Protein AF-0000000080306504 (afdb_homodimer)

Foldseek 3Di:
DPPDDDDDFDFDDQVVLCVVPLQDQLQRVLVCCLVVVHDDDRVCRQQAKGWNDGDQFKTKMKGQGDQSQADPVQFHDVVSVVVRQVVGFLSSVRSNGHRQKDKDWPDKDKDFDATHHNVLTMKMKMKGWDDDDDFKTKMKMFIATPVRHTGMIMMTIMTMDGDDDD/DPPDDDDDFDFDDQVVLCVVPLQDQLQRVLVCCLVVVGDDDRVCRQQAKGWNDGDQFKTKMKGQGDQSQADPVQFHDVVSVVVRQVVGFLSSVRSNGHRQKDKDWPDKDKDFDATHHNVLTMKMKMKGWDDDDDFKTKIKMFIATPVRHTGMIMMTIMTMDGDDDD

Nearest PDB structures (foldseek):
  5hmb-assembly1_A  TM=9.493E-01  e=1.015E-11  Streptomyces sahachiroi
  3e1e-assembly1_A  TM=8.776E-01  e=8.373E-12  Ruegeria pomeroyi
  1vi8-assembly1_B  TM=8.879E-01  e=1.507E-10  Escherichia coli
  1vh5-assembly1_A  TM=8.089E-01  e=1.166E-10  Escherichia coli
  1vh9-assembly1_A  TM=8.948E-01  e=8.006E-10  Escherichia coli

InterPro domains:
  IPR003736 Phenylacetic acid degradation-related domain [TIGR00369] (43-159)
  IPR006683 Thioesterase domain [PF03061] (73-151)
  IPR029069 HotDog domain superfamily [SSF54637] (8-158)
  IPR039298 Acyl-coenzyme A thioesterase 13 [PTHR21660] (51-160)

Solvent-accessible surface area (backbone atoms only — not comparable to full-atom values): 16166 Å² total; per-residue (Å²): 127,82,65,71,43,76,50,76,37,60,31,48,62,28,51,62,54,40,67,73,51,61,77,41,30,30,38,57,46,49,42,29,34,52,70,60,77,35,78,68,26,20,35,31,46,63,62,37,36,45,65,71,45,61,45,84,31,24,17,30,30,38,31,46,56,48,73,57,41,15,28,57,80,47,32,47,30,69,28,57,60,47,26,52,47,49,51,18,27,53,41,3,50,36,18,68,32,53,51,54,53,38,72,45,66,38,34,40,37,40,35,45,70,43,91,49,40,59,84,61,40,51,32,40,29,41,12,29,49,71,43,78,60,85,49,42,34,33,21,37,34,39,29,24,39,84,84,65,48,69,31,30,36,37,40,37,36,28,41,45,45,73,44,77,76,126,128,84,66,70,44,76,49,74,36,58,33,47,60,28,52,63,54,39,67,73,49,60,77,40,30,30,37,58,47,49,42,30,34,53,70,60,76,35,77,67,27,21,34,31,46,61,61,38,37,45,65,70,46,65,44,82,31,24,18,31,30,41,32,47,55,47,74,58,41,13,28,56,80,47,34,46,31,69,29,56,60,48,25,52,46,47,51,18,28,51,43,4,51,36,18,67,33,52,50,54,53,38,72,45,66,38,33,39,37,39,36,45,72,44,91,50,40,59,85,61,40,52,34,40,28,39,12,29,48,71,44,78,60,88,50,40,33,33,21,37,34,40,30,22,39,83,84,65,49,66,31,31,36,36,39,37,36,28,41,46,45,73,44,79,75,129

Organism: NCBI:txid927083

pLDDT: mean 95.56, std 8.28, range [43.03, 99.0]

Structure (mmCIF, N/CA/C/O backbone):
data_AF-0000000080306504-model_v1
#
loop_
_entity.id
_entity.type
_entity.pdbx_description
1 polymer 'Thioesterase domain-containing protein'
#
loop_
_atom_site.group_PDB
_atom_site.id
_atom_site.type_symbol
_atom_site.label_atom_id
_atom_site.label_alt_id
_atom_site.label_comp_id
_atom_site.label_asym_id
_atom_site.label_entity_id
_atom_site.label_seq_id
_atom_site.pdbx_PDB_ins_code
_atom_site.Cartn_x
_atom_site.Cartn_y
_atom_site.Cartn_z
_atom_site.occupancy
_atom_site.B_iso_or_equiv
_atom_site.auth_seq_id
_atom_site.auth_comp_id
_atom_site.auth_asym_id
_atom_site.auth_atom_id
_atom_site.pdbx_PDB_model_num
ATOM 1 N N . MET A 1 1 ? -2.164 7.883 30.453 1 43.03 1 MET A N 1
ATOM 2 C CA . MET A 1 1 ? -1.171 6.938 29.953 1 43.03 1 MET A CA 1
ATOM 3 C C . MET A 1 1 ? -1.545 6.441 28.562 1 43.03 1 MET A C 1
ATOM 5 O O . MET A 1 1 ? -2.643 5.918 28.359 1 43.03 1 MET A O 1
ATOM 9 N N . GLN A 1 2 ? -0.971 6.988 27.484 1 61.5 2 GLN A N 1
ATOM 10 C CA . GLN A 1 2 ? -1.453 6.738 26.125 1 61.5 2 GLN A CA 1
ATOM 11 C C . GLN A 1 2 ? -1.515 5.242 25.828 1 61.5 2 GLN A C 1
ATOM 13 O O . GLN A 1 2 ? -0.61 4.492 26.203 1 61.5 2 GLN A O 1
ATOM 18 N N . ASP A 1 3 ? -2.725 4.719 25.719 1 78.38 3 ASP A N 1
ATOM 19 C CA . ASP A 1 3 ? -2.979 3.297 25.5 1 78.38 3 ASP A CA 1
ATOM 20 C C . ASP A 1 3 ? -2.158 2.756 24.344 1 78.38 3 ASP A C 1
ATOM 22 O O . ASP A 1 3 ? -2.529 2.934 23.172 1 78.38 3 ASP A O 1
ATOM 26 N N . MET A 1 4 ? -0.932 2.35 24.578 1 90.75 4 MET A N 1
ATOM 27 C CA . MET A 1 4 ? -0.026 1.729 23.609 1 90.75 4 MET A CA 1
ATOM 28 C C . MET A 1 4 ? -0.557 0.373 23.156 1 90.75 4 MET A C 1
ATOM 30 O O . MET A 1 4 ? -1.011 -0.425 23.984 1 90.75 4 MET A O 1
ATOM 34 N N . ARG A 1 5 ? -0.694 0.243 21.922 1 94.69 5 ARG A N 1
ATOM 35 C CA . ARG A 1 5 ? -1.076 -1.011 21.281 1 94.69 5 ARG A CA 1
ATOM 36 C C . ARG A 1 5 ? 0.131 -1.689 20.656 1 94.69 5 ARG A C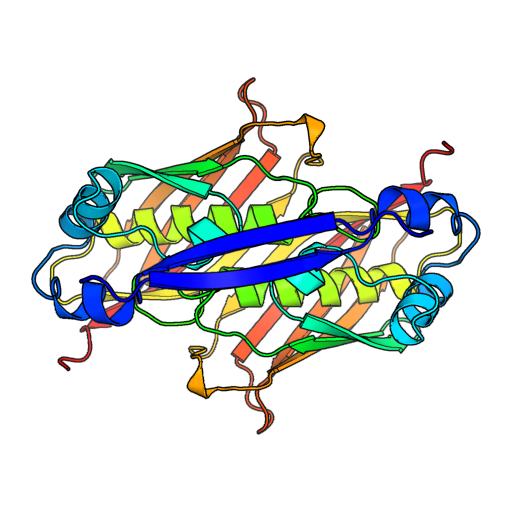 1
ATOM 38 O O . ARG A 1 5 ? 1.123 -1.03 20.328 1 94.69 5 ARG A O 1
ATOM 45 N N . SER A 1 6 ? 0.043 -3.076 20.562 1 96.69 6 SER A N 1
ATOM 46 C CA . SER A 1 6 ? 1.157 -3.828 19.984 1 96.69 6 SER A CA 1
ATOM 47 C C . SER A 1 6 ? 0.662 -4.98 19.125 1 96.69 6 SER A C 1
ATOM 49 O O . SER A 1 6 ? -0.419 -5.523 19.359 1 96.69 6 SER A O 1
ATOM 51 N N . ARG A 1 7 ? 1.39 -5.336 18.125 1 96.81 7 ARG A N 1
ATOM 52 C CA . ARG A 1 7 ? 1.154 -6.492 17.266 1 96.81 7 ARG A CA 1
ATOM 53 C C . ARG A 1 7 ? 2.467 -7.172 16.891 1 96.81 7 ARG A C 1
ATOM 55 O O . ARG A 1 7 ? 3.43 -6.504 16.516 1 96.81 7 ARG A O 1
ATOM 62 N N . THR A 1 8 ? 2.543 -8.445 17.016 1 97.69 8 THR A N 1
ATOM 63 C CA . THR A 1 8 ? 3.691 -9.227 16.578 1 97.69 8 THR A CA 1
ATOM 64 C C . THR A 1 8 ? 3.348 -10.031 15.328 1 97.69 8 THR A C 1
ATOM 66 O O . THR A 1 8 ? 2.338 -10.734 15.297 1 97.69 8 THR A O 1
ATOM 69 N N . THR A 1 9 ? 4.125 -9.859 14.328 1 97.19 9 THR A N 1
ATOM 70 C CA . THR A 1 9 ? 3.959 -10.602 13.078 1 97.19 9 THR A CA 1
ATOM 71 C C . THR A 1 9 ? 5.137 -11.547 12.859 1 97.19 9 THR A C 1
ATOM 73 O O . THR A 1 9 ? 6.277 -11.219 13.188 1 97.19 9 THR A O 1
ATOM 76 N N . THR A 1 10 ? 4.855 -12.703 12.352 1 97.25 10 THR A N 1
ATOM 77 C CA . THR A 1 10 ? 5.883 -13.688 12.039 1 97.25 10 THR A CA 1
ATOM 78 C C . THR A 1 10 ? 5.805 -14.102 10.57 1 97.25 10 THR A C 1
ATOM 80 O O . THR A 1 10 ? 4.738 -14.031 9.953 1 97.25 10 THR A O 1
ATOM 83 N N . TRP A 1 11 ? 6.938 -14.43 10.016 1 95.62 11 TRP A N 1
ATOM 84 C CA . TRP A 1 11 ? 6.992 -14.93 8.648 1 95.62 11 TRP A CA 1
ATOM 85 C C . TRP A 1 11 ? 8.203 -15.828 8.438 1 95.62 11 TRP A C 1
ATOM 87 O O . TRP A 1 11 ? 9.031 -15.984 9.344 1 95.62 11 TRP A O 1
ATOM 97 N N . ILE A 1 12 ? 8.234 -16.516 7.363 1 94.31 12 ILE A N 1
ATOM 98 C CA . ILE A 1 12 ? 9.383 -17.281 6.895 1 94.31 12 ILE A CA 1
ATOM 99 C C . ILE A 1 12 ? 10.102 -16.516 5.789 1 94.31 12 ILE A C 1
ATOM 101 O O . ILE A 1 12 ? 9.461 -15.867 4.957 1 94.31 12 ILE A O 1
ATOM 105 N N . ASP A 1 13 ? 11.406 -16.578 5.797 1 91.06 13 ASP A N 1
ATOM 106 C CA . ASP A 1 13 ? 12.188 -15.914 4.758 1 91.06 13 ASP A CA 1
ATOM 107 C C . ASP A 1 13 ? 11.711 -16.328 3.365 1 91.06 13 ASP A C 1
ATOM 109 O O . ASP A 1 13 ? 11.828 -17.484 2.982 1 91.06 13 ASP A O 1
ATOM 113 N N . PRO A 1 14 ? 11.281 -15.312 2.588 1 90.56 14 PRO A N 1
ATOM 114 C CA . PRO A 1 14 ? 10.719 -15.695 1.29 1 90.56 14 PRO A CA 1
ATOM 115 C C . PRO A 1 14 ? 11.789 -16.109 0.284 1 90.56 14 PRO A C 1
ATOM 117 O O . PRO A 1 14 ? 11.492 -16.812 -0.686 1 90.56 14 PRO A O 1
ATOM 120 N N . ARG A 1 15 ? 12.969 -15.625 0.446 1 88.88 15 ARG A N 1
ATOM 121 C CA . ARG A 1 15 ? 14.039 -15.938 -0.497 1 88.88 15 ARG A CA 1
ATOM 122 C C . ARG A 1 15 ? 14.367 -17.422 -0.49 1 88.88 15 ARG A C 1
ATOM 124 O O . ARG A 1 15 ? 14.703 -18 -1.528 1 88.88 15 ARG A O 1
ATOM 131 N N . ALA A 1 16 ? 14.273 -18.016 0.64 1 86.31 16 ALA A N 1
ATOM 132 C CA . ALA A 1 16 ? 14.5 -19.453 0.744 1 86.31 16 ALA A CA 1
ATOM 133 C C . ALA A 1 16 ? 13.43 -20.234 -0.023 1 86.31 16 ALA A C 1
ATOM 135 O O . ALA A 1 16 ? 13.742 -21.203 -0.723 1 86.31 16 ALA A O 1
ATOM 136 N N . SER A 1 17 ? 12.195 -19.797 0.108 1 85.44 17 SER A N 1
ATOM 137 C CA . SER A 1 17 ? 11.086 -20.438 -0.592 1 85.44 17 SER A CA 1
ATOM 138 C C . SER A 1 17 ? 11.211 -20.266 -2.102 1 85.44 17 SER A C 1
ATOM 140 O O . SER A 1 17 ? 10.992 -21.219 -2.861 1 85.44 17 SER A O 1
ATOM 142 N N . ALA A 1 18 ? 11.586 -19.047 -2.498 1 85.5 18 ALA A N 1
ATOM 143 C CA . ALA A 1 18 ? 11.75 -18.766 -3.922 1 85.5 18 ALA A CA 1
ATOM 144 C C . ALA A 1 18 ? 12.828 -19.656 -4.539 1 85.5 18 ALA A C 1
ATOM 146 O O . ALA A 1 18 ? 12.656 -20.188 -5.641 1 85.5 18 ALA A O 1
ATOM 147 N N . ALA A 1 19 ? 13.844 -19.875 -3.865 1 84.44 19 ALA A N 1
ATOM 148 C CA . ALA A 1 19 ? 14.961 -20.688 -4.355 1 84.44 19 ALA A CA 1
ATOM 149 C C . ALA A 1 19 ? 14.562 -22.156 -4.449 1 84.44 19 ALA A C 1
ATOM 151 O O . ALA A 1 19 ? 14.977 -22.859 -5.375 1 84.44 19 ALA A O 1
ATOM 152 N N . ALA A 1 20 ? 13.688 -22.547 -3.639 1 85.94 20 ALA A N 1
ATOM 153 C CA . ALA A 1 20 ? 13.312 -23.953 -3.543 1 85.94 20 ALA A CA 1
ATOM 154 C C . ALA A 1 20 ? 12.273 -24.328 -4.598 1 85.94 20 ALA A C 1
ATOM 156 O O . ALA A 1 20 ? 12.055 -25.5 -4.883 1 85.94 20 ALA A O 1
ATOM 157 N N . HIS A 1 21 ? 11.672 -23.297 -5.23 1 86.12 21 HIS A N 1
ATOM 158 C CA . HIS A 1 21 ? 10.539 -23.578 -6.113 1 86.12 21 HIS A CA 1
ATOM 159 C C . HIS A 1 21 ? 10.727 -22.906 -7.469 1 86.12 21 HIS A C 1
ATOM 161 O O . HIS A 1 21 ? 9.758 -22.453 -8.078 1 86.12 21 HIS A O 1
ATOM 167 N N . GLU A 1 22 ? 11.938 -22.703 -7.898 1 83.88 22 GLU A N 1
ATOM 168 C CA . GLU A 1 22 ? 12.289 -22.016 -9.141 1 83.88 22 GLU A CA 1
ATOM 169 C C . GLU A 1 22 ? 11.719 -22.75 -10.352 1 83.88 22 GLU A C 1
ATOM 171 O O . GLU A 1 22 ? 11.531 -22.156 -11.414 1 83.88 22 GLU A O 1
ATOM 176 N N . GLY A 1 23 ? 11.25 -23.906 -10.312 1 90.38 23 GLY A N 1
ATOM 177 C CA . GLY A 1 23 ? 10.805 -24.703 -11.453 1 90.38 23 GLY A CA 1
ATOM 178 C C . GLY A 1 23 ? 9.305 -24.672 -11.648 1 90.38 23 GLY A C 1
ATOM 179 O O . GLY A 1 23 ? 8.797 -25.172 -12.648 1 90.38 23 GLY A O 1
ATOM 180 N N . LEU A 1 24 ? 8.625 -23.969 -10.891 1 95.06 24 LEU A N 1
ATOM 181 C CA . LEU A 1 24 ? 7.168 -23.953 -10.953 1 95.06 24 LEU A CA 1
ATOM 182 C C . LEU A 1 24 ? 6.68 -22.859 -11.906 1 95.06 24 LEU A C 1
ATOM 184 O O . LEU A 1 24 ? 7.285 -21.781 -11.992 1 95.06 24 LEU A O 1
ATOM 188 N N . SER A 1 25 ? 5.582 -23.25 -12.641 1 97.44 25 SER A N 1
ATOM 189 C CA . SER A 1 25 ? 4.863 -22.172 -13.336 1 97.44 25 SER A CA 1
ATOM 190 C C . SER A 1 25 ? 4.266 -21.188 -12.344 1 97.44 25 SER A C 1
ATOM 192 O O . SER A 1 25 ? 4.203 -21.453 -11.141 1 97.44 25 SER A O 1
ATOM 194 N N . GLY A 1 26 ? 3.873 -20.078 -12.875 1 97.62 26 GLY A N 1
ATOM 195 C CA . GLY A 1 26 ? 3.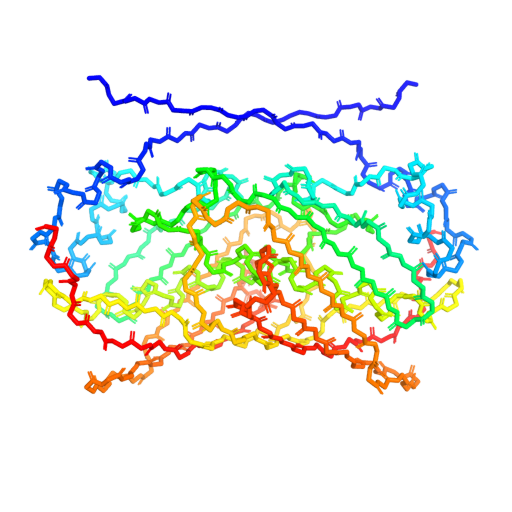229 -19.094 -12.016 1 97.62 26 GLY A CA 1
ATOM 196 C C . GLY A 1 26 ? 2.02 -19.641 -11.281 1 97.62 26 GLY A C 1
ATOM 197 O O . GLY A 1 26 ? 1.88 -19.453 -10.078 1 97.62 26 GLY A O 1
ATOM 198 N N . LEU A 1 27 ? 1.171 -20.297 -12.016 1 98.69 27 LEU A N 1
ATOM 199 C CA . LEU A 1 27 ? -0.052 -20.812 -11.414 1 98.69 27 LEU A CA 1
ATOM 200 C C . LEU A 1 27 ? 0.267 -21.891 -10.367 1 98.69 27 LEU A C 1
ATOM 202 O O . LEU A 1 27 ? -0.313 -21.891 -9.281 1 98.69 27 LEU A O 1
ATOM 206 N N . ALA A 1 28 ? 1.167 -22.766 -10.703 1 98.38 28 ALA A N 1
ATOM 207 C CA . ALA A 1 28 ? 1.545 -23.812 -9.75 1 98.38 28 ALA A CA 1
ATOM 208 C C . ALA A 1 28 ? 2.094 -23.203 -8.461 1 98.38 28 ALA A C 1
ATOM 210 O O . ALA A 1 28 ? 1.828 -23.703 -7.371 1 98.38 28 ALA A O 1
ATOM 211 N N . TRP A 1 29 ? 2.885 -22.156 -8.602 1 97.5 29 TRP A N 1
ATOM 212 C CA . TRP A 1 29 ? 3.43 -21.453 -7.449 1 97.5 29 TRP A CA 1
ATOM 213 C C . TRP A 1 29 ? 2.311 -20.875 -6.586 1 97.5 29 TRP A C 1
ATOM 215 O O . TRP A 1 29 ? 2.283 -21.094 -5.371 1 97.5 29 TRP A O 1
ATOM 225 N N . LEU A 1 30 ? 1.37 -20.219 -7.164 1 98.44 30 LEU A N 1
ATOM 226 C CA . LEU A 1 30 ? 0.268 -19.594 -6.434 1 98.44 30 LEU A CA 1
ATOM 227 C C . LEU A 1 30 ? -0.594 -20.656 -5.75 1 98.44 30 LEU A C 1
ATOM 229 O O . LEU A 1 30 ? -1.006 -20.469 -4.602 1 98.44 30 LEU A O 1
ATOM 233 N N . GLU A 1 31 ? -0.83 -21.703 -6.465 1 98.69 31 GLU A N 1
ATOM 234 C CA . GLU A 1 31 ? -1.61 -22.797 -5.895 1 98.69 31 GLU A CA 1
ATOM 235 C C . GLU A 1 31 ? -0.897 -23.422 -4.691 1 98.69 31 GLU A C 1
ATOM 237 O O . GLU A 1 31 ? -1.543 -23.844 -3.732 1 98.69 31 GLU A O 1
ATOM 242 N N . ALA A 1 32 ? 0.427 -23.469 -4.77 1 97.94 32 ALA A N 1
ATOM 243 C CA . ALA A 1 32 ? 1.211 -24 -3.658 1 97.94 32 ALA A CA 1
ATOM 244 C C . ALA A 1 32 ? 1.111 -23.094 -2.436 1 97.94 32 ALA A C 1
ATOM 246 O O . ALA A 1 32 ? 1.111 -23.562 -1.299 1 97.94 32 ALA A O 1
ATOM 247 N N . ILE A 1 33 ? 1.049 -21.812 -2.621 1 97.94 33 ILE A N 1
ATOM 248 C CA . ILE A 1 33 ? 0.865 -20.891 -1.507 1 97.94 33 ILE A CA 1
ATOM 249 C C . ILE A 1 33 ? -0.526 -21.078 -0.905 1 97.94 33 ILE A C 1
ATOM 251 O O . ILE A 1 33 ? -0.673 -21.172 0.315 1 97.94 33 ILE A O 1
ATOM 255 N N . VAL A 1 34 ? -1.553 -21.156 -1.772 1 98.62 34 VAL A N 1
ATOM 256 C CA . VAL A 1 34 ? -2.928 -21.328 -1.322 1 98.62 34 VAL A CA 1
ATOM 257 C C . VAL A 1 34 ? -3.039 -22.609 -0.495 1 98.62 34 VAL A C 1
ATOM 259 O O . VAL A 1 34 ? -3.711 -22.625 0.54 1 98.62 34 VAL A O 1
ATOM 262 N N . ALA A 1 35 ? -2.285 -23.609 -0.93 1 98.12 35 ALA A N 1
ATOM 263 C CA . ALA A 1 35 ? -2.359 -24.922 -0.292 1 98.12 35 ALA A CA 1
ATOM 264 C C . ALA A 1 35 ? -1.469 -24.984 0.946 1 98.12 35 ALA A C 1
ATOM 266 O O . ALA A 1 35 ? -1.475 -25.969 1.675 1 98.12 35 ALA A O 1
ATOM 267 N N . GLY A 1 36 ? -0.643 -24.047 1.166 1 96.25 36 GLY A N 1
ATOM 268 C CA . GLY A 1 36 ? 0.212 -23.984 2.342 1 96.25 36 GLY A CA 1
ATOM 269 C C . GLY A 1 36 ? 1.533 -24.719 2.15 1 96.25 36 GLY A C 1
ATOM 270 O O . GLY A 1 36 ? 2.289 -24.906 3.105 1 96.25 36 GLY A O 1
ATOM 271 N N . ARG A 1 37 ? 1.809 -25.141 0.963 1 95.62 37 ARG A N 1
ATOM 272 C CA . ARG A 1 37 ? 3.082 -25.797 0.687 1 95.62 37 ARG A CA 1
ATOM 273 C C . ARG A 1 37 ? 4.211 -24.781 0.579 1 95.62 37 ARG A C 1
ATOM 275 O O . ARG A 1 37 ? 5.371 -25.109 0.85 1 95.62 37 ARG A O 1
ATOM 282 N N . ILE A 1 38 ? 3.936 -23.641 0.077 1 95.62 38 ILE A N 1
ATOM 283 C CA . ILE A 1 38 ? 4.816 -22.469 0.095 1 95.62 38 ILE A CA 1
ATOM 284 C C . ILE A 1 38 ? 4.262 -21.422 1.048 1 95.62 38 ILE A C 1
ATOM 286 O O . ILE A 1 38 ? 3.07 -21.094 1.006 1 95.62 38 ILE A O 1
ATOM 290 N N . PRO A 1 39 ? 5.094 -20.922 1.938 1 95.62 39 PRO A N 1
ATOM 291 C CA . PRO A 1 39 ? 4.586 -19.938 2.891 1 95.62 39 PRO A CA 1
ATOM 292 C C . PRO A 1 39 ? 4.094 -18.656 2.211 1 95.62 39 PRO A C 1
ATOM 294 O O . PRO A 1 39 ? 4.621 -18.266 1.166 1 95.62 39 PRO A O 1
ATOM 297 N N . GLN A 1 40 ? 3.057 -18.031 2.871 1 97.25 40 GLN A N 1
ATOM 298 C CA . GLN A 1 40 ? 2.693 -16.672 2.477 1 97.25 40 GLN A CA 1
ATOM 299 C C . GLN A 1 40 ? 3.881 -15.727 2.611 1 97.25 40 GLN A C 1
ATOM 301 O O . GLN A 1 40 ? 4.73 -15.906 3.486 1 97.25 40 GLN A O 1
ATOM 306 N N . PRO A 1 41 ? 3.93 -14.719 1.771 1 97.25 41 PRO A N 1
ATOM 307 C CA . PRO A 1 41 ? 5.035 -13.766 1.892 1 97.25 41 PRO A CA 1
ATOM 308 C C . PRO A 1 41 ? 4.902 -12.867 3.117 1 97.25 41 PRO A C 1
ATOM 310 O O . PRO A 1 41 ? 3.803 -12.703 3.654 1 97.25 41 PRO A O 1
ATOM 313 N N . PRO A 1 42 ? 5.988 -12.219 3.576 1 97.81 42 PRO A N 1
ATOM 314 C CA . PRO A 1 42 ? 5.992 -11.367 4.77 1 97.81 42 PRO A CA 1
ATOM 315 C C . PRO A 1 42 ? 4.965 -10.242 4.691 1 97.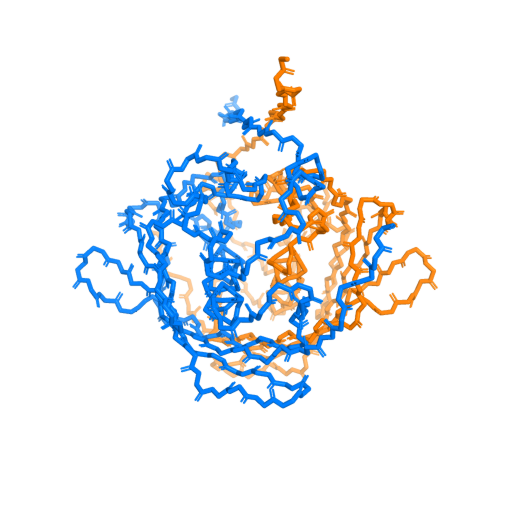81 42 PRO A C 1
ATOM 317 O O . PRO A 1 42 ? 4.328 -9.914 5.695 1 97.81 42 PRO A O 1
ATOM 320 N N . ILE A 1 43 ? 4.762 -9.602 3.549 1 98.44 43 ILE A N 1
ATOM 321 C CA . ILE A 1 43 ? 3.828 -8.492 3.402 1 98.44 43 ILE A CA 1
ATOM 322 C C . ILE A 1 43 ? 2.428 -8.938 3.818 1 98.44 43 ILE A C 1
ATOM 324 O O . ILE A 1 43 ? 1.656 -8.148 4.371 1 98.44 43 ILE A O 1
ATOM 328 N N . SER A 1 44 ? 2.068 -10.195 3.541 1 98.12 44 SER A N 1
ATOM 329 C CA . SER A 1 44 ? 0.766 -10.742 3.902 1 98.12 44 SER A CA 1
ATOM 330 C C . SER A 1 44 ? 0.578 -10.766 5.418 1 98.12 44 SER A C 1
ATOM 332 O O . SER A 1 44 ? -0.473 -10.375 5.922 1 98.12 44 SER A O 1
ATOM 334 N N . ALA A 1 45 ? 1.615 -11.18 6.109 1 97.81 45 ALA A N 1
ATOM 335 C CA . ALA A 1 45 ? 1.563 -11.195 7.566 1 97.81 45 ALA A CA 1
ATOM 336 C C . ALA A 1 45 ? 1.507 -9.773 8.125 1 97.81 45 ALA A C 1
ATOM 338 O O . ALA A 1 45 ? 0.759 -9.5 9.07 1 97.81 45 ALA A O 1
ATOM 339 N N . THR A 1 46 ? 2.268 -8.977 7.609 1 98.56 46 THR A N 1
ATOM 340 C CA . THR A 1 46 ? 2.396 -7.602 8.086 1 98.56 46 THR A CA 1
ATOM 341 C C . THR A 1 46 ? 1.068 -6.863 7.961 1 98.56 46 THR A C 1
ATOM 343 O O . THR A 1 46 ? 0.675 -6.129 8.875 1 98.56 46 THR A O 1
ATOM 346 N N . LEU A 1 47 ? 0.356 -7.078 6.859 1 98.62 47 LEU A N 1
ATOM 347 C CA . LEU A 1 47 ? -0.85 -6.297 6.609 1 98.62 47 LEU A CA 1
ATOM 348 C C . LEU A 1 47 ? -2.1 -7.137 6.844 1 98.62 47 LEU A C 1
ATOM 350 O O . LEU A 1 47 ? -3.221 -6.633 6.75 1 98.62 47 LEU A O 1
ATOM 354 N N . ASP A 1 48 ? -1.902 -8.383 7.109 1 98.25 48 ASP A N 1
ATOM 355 C CA . ASP A 1 48 ? -2.969 -9.289 7.516 1 98.25 48 ASP A CA 1
ATOM 356 C C . ASP A 1 48 ? -3.938 -9.555 6.363 1 98.25 48 ASP A C 1
ATOM 358 O O . ASP A 1 48 ? -5.145 -9.336 6.5 1 98.25 48 ASP A O 1
ATOM 362 N N . PHE A 1 49 ? -3.439 -10.102 5.336 1 98.75 49 PHE A N 1
ATOM 363 C CA . PHE A 1 49 ? -4.215 -10.656 4.234 1 98.75 49 PHE A CA 1
ATOM 364 C C . PHE A 1 49 ? -3.512 -11.867 3.633 1 98.75 49 PHE A C 1
ATOM 366 O O . PHE A 1 49 ? -2.311 -12.062 3.84 1 98.75 49 PHE A O 1
ATOM 373 N N . VAL A 1 50 ? -4.262 -12.695 2.883 1 98.75 50 VAL A N 1
ATOM 374 C CA . VAL A 1 50 ? -3.68 -13.906 2.297 1 98.75 50 VAL A CA 1
ATOM 375 C C . VAL A 1 50 ? -4.348 -14.203 0.956 1 98.75 50 VAL A C 1
ATOM 377 O O . VAL A 1 50 ? -5.496 -13.82 0.73 1 98.75 50 VAL A O 1
ATOM 380 N N . ILE A 1 51 ? -3.613 -14.852 0.108 1 98.94 51 ILE A N 1
ATOM 381 C CA . ILE A 1 51 ? -4.246 -15.406 -1.083 1 98.94 51 ILE A CA 1
ATOM 382 C C . ILE A 1 51 ? -5.086 -16.625 -0.698 1 98.94 51 ILE A C 1
ATOM 384 O O . ILE A 1 51 ? -4.645 -17.469 0.082 1 98.94 51 ILE A O 1
ATOM 388 N N . VAL A 1 52 ? -6.293 -16.703 -1.271 1 98.94 52 VAL A N 1
ATOM 389 C CA . VAL A 1 52 ? -7.176 -17.797 -0.856 1 98.94 52 VAL A CA 1
ATOM 390 C C . VAL A 1 52 ? -7.566 -18.641 -2.07 1 98.94 52 VAL A C 1
ATOM 392 O O . VAL A 1 52 ? -8.062 -19.75 -1.925 1 98.94 52 VAL A O 1
ATOM 395 N N . GLU A 1 53 ? -7.383 -18.062 -3.27 1 98.94 53 GLU A N 1
ATOM 396 C CA . GLU A 1 53 ? -7.734 -18.766 -4.5 1 98.94 53 GLU A CA 1
ATOM 397 C C . GLU A 1 53 ? -6.848 -18.328 -5.66 1 98.94 53 GLU A C 1
ATOM 399 O O . GLU A 1 53 ? -6.523 -17.156 -5.793 1 98.94 53 GLU A O 1
ATOM 404 N N . ALA A 1 54 ? -6.441 -19.25 -6.508 1 98.88 54 ALA A N 1
ATOM 405 C CA . ALA A 1 54 ? -5.734 -18.969 -7.758 1 98.88 54 ALA A CA 1
ATOM 406 C C . ALA A 1 54 ? -6.18 -19.938 -8.859 1 98.88 54 ALA A C 1
ATOM 408 O O . ALA A 1 54 ? -6.328 -21.141 -8.617 1 98.88 54 ALA A O 1
ATOM 409 N N . ARG A 1 55 ? -6.473 -19.391 -9.984 1 98.81 55 ARG A N 1
ATOM 410 C CA . ARG A 1 55 ? -6.719 -20.094 -11.242 1 98.81 55 ARG A CA 1
ATOM 411 C C . ARG A 1 55 ? -6.043 -19.375 -12.406 1 98.81 55 ARG A C 1
ATOM 413 O O . ARG A 1 55 ? -5.527 -18.281 -12.25 1 98.81 55 ARG A O 1
ATOM 420 N N . HIS A 1 56 ? -6.043 -20.109 -13.516 1 98.88 56 HIS A N 1
ATOM 421 C CA . HIS A 1 56 ? -5.457 -19.484 -14.695 1 98.88 56 HIS A CA 1
ATOM 422 C C . HIS A 1 56 ? -6.113 -18.125 -14.977 1 98.88 56 HIS A C 1
ATOM 424 O O . HIS A 1 56 ? -7.305 -18.078 -15.297 1 98.88 56 HIS A O 1
ATOM 430 N N . GLY A 1 57 ? -5.426 -17.062 -14.812 1 98.88 57 GLY A N 1
ATOM 431 C CA . GLY A 1 57 ? -5.875 -15.711 -15.109 1 98.88 57 GLY A CA 1
ATOM 432 C C . GLY A 1 57 ? -6.648 -15.078 -13.961 1 98.88 57 GLY A C 1
ATOM 433 O O . GLY A 1 57 ? -7.32 -14.062 -14.148 1 98.88 57 GLY A O 1
ATOM 434 N N . PHE A 1 58 ? -6.598 -15.711 -12.805 1 98.94 58 PHE A N 1
ATOM 435 C CA . PHE A 1 58 ? -7.438 -15.242 -11.711 1 98.94 58 PHE A CA 1
ATOM 436 C C . PHE A 1 58 ? -6.758 -15.461 -10.367 1 98.94 58 PHE A C 1
ATOM 438 O O . PHE A 1 58 ? -6.125 -16.5 -10.148 1 98.94 58 PHE A O 1
ATOM 445 N N . ALA A 1 59 ? -6.914 -14.516 -9.453 1 98.94 59 ALA A N 1
ATOM 446 C CA . ALA A 1 59 ? -6.473 -14.664 -8.07 1 98.94 59 ALA A CA 1
ATOM 447 C C . ALA A 1 59 ? -7.406 -13.93 -7.113 1 98.94 59 ALA A C 1
ATOM 449 O O . ALA A 1 59 ? -7.941 -12.875 -7.445 1 98.94 59 ALA A O 1
ATOM 450 N N . ALA A 1 60 ? -7.59 -14.492 -5.926 1 99 60 ALA A N 1
ATOM 451 C CA . ALA A 1 60 ? -8.398 -13.883 -4.879 1 99 60 ALA A CA 1
ATOM 452 C C . ALA A 1 60 ? -7.648 -13.844 -3.553 1 99 60 ALA A C 1
ATOM 454 O O . ALA A 1 60 ? -6.984 -14.812 -3.18 1 99 60 ALA A O 1
ATOM 455 N N . PHE A 1 61 ? -7.73 -12.75 -2.904 1 98.94 61 PHE A N 1
ATOM 456 C CA . PHE A 1 61 ? -7.18 -12.523 -1.575 1 98.94 61 PHE A CA 1
ATOM 457 C C . PHE A 1 61 ? -8.281 -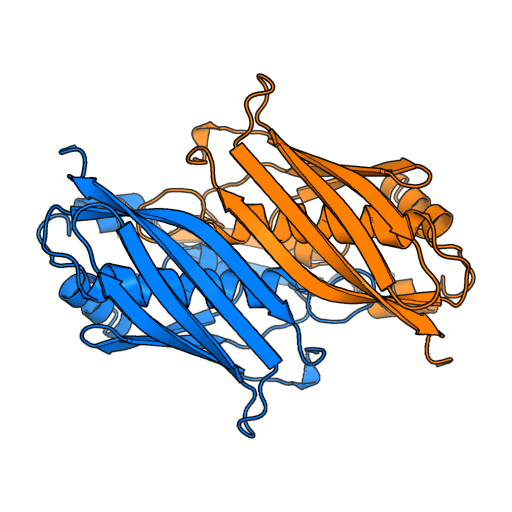12.148 -0.589 1 98.94 61 PHE A C 1
ATOM 459 O O . PHE A 1 61 ? -9.305 -11.586 -0.979 1 98.94 61 PHE A O 1
ATOM 466 N N . GLU A 1 62 ? -8.062 -12.422 0.652 1 98.94 62 GLU A N 1
ATOM 467 C CA . GLU A 1 62 ? -8.906 -11.961 1.75 1 98.94 62 GLU A CA 1
ATOM 468 C C . GLU A 1 62 ? -8.07 -11.375 2.881 1 98.94 62 GLU A C 1
ATOM 470 O O . GLU A 1 62 ? -6.941 -11.805 3.115 1 98.94 62 GLU A O 1
ATOM 475 N N . GLY A 1 63 ? -8.578 -10.352 3.516 1 98.5 63 GLY A N 1
ATOM 476 C CA . GLY A 1 63 ? -7.93 -9.727 4.656 1 98.5 63 GLY A CA 1
ATOM 477 C C . GLY A 1 63 ? -8.906 -9.102 5.633 1 98.5 63 GLY A C 1
ATOM 478 O O . GLY A 1 63 ? -10.102 -8.984 5.332 1 98.5 63 GLY A O 1
ATOM 479 N N . THR A 1 64 ? -8.445 -8.805 6.785 1 98.19 64 THR A N 1
ATOM 480 C CA . THR A 1 64 ? -9.18 -8.07 7.809 1 98.19 64 THR A CA 1
ATOM 481 C C . THR A 1 64 ? -8.344 -6.918 8.359 1 98.19 64 THR A C 1
ATOM 483 O O . THR A 1 64 ? -7.543 -7.109 9.273 1 98.19 64 THR A O 1
ATOM 486 N N . PRO A 1 65 ? -8.531 -5.746 7.762 1 97.94 65 PRO A N 1
ATOM 487 C CA . PRO A 1 65 ? -7.738 -4.625 8.266 1 97.94 65 PRO A CA 1
ATOM 488 C C . PRO A 1 65 ? -8.039 -4.297 9.727 1 97.94 65 PRO A C 1
ATOM 490 O O . PRO A 1 65 ? -9.203 -4.266 10.133 1 97.94 65 PRO A O 1
ATOM 493 N N . GLY A 1 66 ? -7.004 -4.16 10.5 1 96.88 66 GLY A N 1
ATOM 494 C CA . GLY A 1 66 ? -7.113 -3.783 11.898 1 96.88 66 GLY A CA 1
ATOM 495 C C . GLY A 1 66 ? -6.5 -2.428 12.203 1 96.88 66 GLY A C 1
ATOM 496 O O . GLY A 1 66 ? -6.219 -1.65 11.289 1 96.88 66 GLY A O 1
ATOM 497 N N . GLU A 1 67 ? -6.344 -2.105 13.492 1 96.19 67 GLU A N 1
ATOM 498 C CA . GLU A 1 67 ? -5.848 -0.802 13.93 1 96.19 67 GLU A CA 1
ATOM 499 C C . GLU A 1 67 ? -4.449 -0.534 13.383 1 96.19 67 GLU A C 1
ATOM 501 O O . GLU A 1 67 ? -4.086 0.616 13.133 1 96.19 67 GLU A O 1
ATOM 506 N N . HIS A 1 68 ? -3.68 -1.593 13.125 1 97.69 68 HIS A N 1
ATOM 507 C CA . HIS A 1 68 ? -2.27 -1.488 12.766 1 97.69 68 HIS A CA 1
ATOM 508 C C . HIS A 1 68 ? -2.098 -0.876 11.375 1 97.69 68 HIS A C 1
ATOM 510 O O . HIS A 1 68 ? -0.98 -0.547 10.977 1 97.69 68 HIS A O 1
ATOM 516 N N . VAL A 1 69 ? -3.221 -0.748 10.617 1 98.38 69 VAL A N 1
ATOM 517 C CA . VAL A 1 69 ? -3.064 -0.198 9.273 1 98.38 69 VAL A CA 1
ATOM 518 C C . VAL A 1 69 ? -3.848 1.107 9.156 1 98.38 69 VAL A C 1
ATOM 520 O O . VAL A 1 69 ? -4.164 1.551 8.047 1 98.38 69 VAL A O 1
ATOM 523 N N . LEU A 1 70 ? -4.172 1.781 10.266 1 97.81 70 LEU A N 1
ATOM 524 C CA . LEU A 1 70 ? -4.98 2.996 10.242 1 97.81 70 LEU A CA 1
ATOM 525 C C . LEU A 1 70 ? -4.129 4.207 9.883 1 97.81 70 LEU A C 1
ATOM 527 O O . LEU A 1 70 ? -2.924 4.227 10.148 1 97.81 70 LEU A O 1
ATOM 531 N N . ASN A 1 71 ? -4.793 5.137 9.25 1 96.38 71 ASN A N 1
ATOM 532 C CA . ASN A 1 71 ? -4.219 6.449 8.977 1 96.38 71 ASN A CA 1
ATOM 533 C C . ASN A 1 71 ? -4.422 7.402 10.148 1 96.38 71 ASN A C 1
ATOM 535 O O . ASN A 1 71 ? -4.973 7.016 11.18 1 96.38 71 ASN A O 1
ATOM 539 N N . PRO A 1 72 ? -3.896 8.617 10.086 1 91.44 72 PRO A N 1
ATOM 540 C CA . PRO A 1 72 ? -3.975 9.539 11.219 1 91.44 72 PRO A CA 1
ATOM 541 C C . PRO A 1 72 ? -5.41 9.883 11.602 1 91.44 72 PRO A C 1
ATOM 543 O O . PRO A 1 72 ? -5.676 10.266 12.742 1 91.44 72 PRO A O 1
ATOM 546 N N . MET A 1 73 ? -6.32 9.742 10.602 1 88.19 73 MET A N 1
ATOM 547 C CA . MET A 1 73 ? -7.711 10.109 10.859 1 88.19 73 MET A CA 1
ATOM 548 C C . MET A 1 73 ? -8.477 8.945 11.484 1 88.19 73 MET A C 1
ATOM 550 O O . MET A 1 73 ? -9.641 9.094 11.859 1 88.19 73 MET A O 1
ATOM 554 N N . GLY A 1 74 ? -7.895 7.773 11.531 1 91.44 74 GLY A N 1
ATOM 555 C CA . GLY A 1 74 ? -8.508 6.648 12.219 1 91.44 74 GLY A CA 1
ATOM 556 C C . GLY A 1 74 ? -9.227 5.699 11.281 1 91.44 74 GLY A C 1
ATOM 557 O O . GLY A 1 74 ? -9.969 4.82 11.727 1 91.44 74 GLY A O 1
ATOM 558 N N . SER A 1 75 ? -9.125 5.914 10.055 1 94.94 75 SER A N 1
ATOM 559 C CA . SER A 1 75 ? -9.633 4.957 9.07 1 94.94 75 SER A CA 1
ATOM 560 C C . SER A 1 75 ? -8.492 4.145 8.461 1 94.94 75 SER A C 1
ATOM 562 O O . SER A 1 75 ? -7.32 4.457 8.664 1 94.94 75 SER A O 1
ATOM 564 N N . VAL A 1 76 ? -8.852 3.076 7.801 1 98 76 VAL A N 1
ATOM 565 C CA . VAL A 1 76 ? -7.844 2.266 7.133 1 98 76 VAL A CA 1
ATOM 566 C C . VAL A 1 76 ? -7.148 3.092 6.055 1 98 76 VAL A C 1
ATOM 568 O O . VAL A 1 76 ? -7.809 3.746 5.246 1 98 76 VAL A O 1
ATOM 571 N N . HIS A 1 77 ? -5.855 3.119 6.062 1 98.62 77 HIS A N 1
ATOM 572 C CA . HIS A 1 77 ? -5.051 3.865 5.102 1 98.62 77 HIS A CA 1
ATOM 573 C C . HIS A 1 77 ? -5.297 3.377 3.678 1 98.62 77 HIS A C 1
ATOM 575 O O . HIS A 1 77 ? -5.41 2.172 3.441 1 98.62 77 HIS A O 1
ATOM 581 N N . GLY A 1 78 ? -5.34 4.254 2.686 1 98.5 78 GLY A N 1
ATOM 582 C CA . GLY A 1 78 ? -5.527 3.873 1.295 1 98.5 78 GLY A CA 1
ATOM 583 C C . GLY A 1 78 ? -4.465 2.92 0.787 1 98.5 78 GLY A C 1
ATOM 584 O O . GLY A 1 78 ? -4.715 2.131 -0.127 1 98.5 78 GLY A O 1
ATOM 585 N N . GLY A 1 79 ? -3.301 2.99 1.355 1 98.75 79 GLY A N 1
ATOM 586 C CA . GLY A 1 79 ? -2.213 2.092 1.005 1 98.75 79 GLY A CA 1
ATOM 587 C C . GLY A 1 79 ? -2.549 0.63 1.231 1 98.75 79 GLY A C 1
ATOM 588 O O . GLY A 1 79 ? -1.99 -0.25 0.574 1 98.75 79 GLY A O 1
ATOM 589 N N . TYR A 1 80 ? -3.469 0.318 2.209 1 98.88 80 TYR A N 1
ATOM 590 C CA . TYR A 1 80 ? -3.906 -1.055 2.436 1 98.88 80 TYR A CA 1
ATOM 591 C C . TYR A 1 80 ? -4.621 -1.608 1.209 1 98.88 80 TYR A C 1
ATOM 593 O O . TYR A 1 80 ? -4.289 -2.693 0.727 1 98.88 80 TYR A O 1
ATOM 601 N N . ALA A 1 81 ? -5.605 -0.818 0.715 1 98.88 81 ALA A N 1
ATOM 602 C CA . ALA A 1 81 ? -6.328 -1.217 -0.488 1 98.88 81 ALA A CA 1
ATOM 603 C C . ALA A 1 81 ? -5.387 -1.337 -1.683 1 98.88 81 ALA A C 1
ATOM 605 O O . ALA A 1 81 ? -5.492 -2.277 -2.473 1 98.88 81 ALA A O 1
ATOM 606 N N . CYS A 1 82 ? -4.457 -0.395 -1.822 1 98.88 82 CYS A N 1
ATOM 607 C CA . CYS A 1 82 ? -3.488 -0.432 -2.912 1 98.88 82 CYS A CA 1
ATOM 608 C C . CYS A 1 82 ? -2.656 -1.708 -2.857 1 98.88 82 CYS A C 1
ATOM 610 O O . CYS A 1 82 ? -2.449 -2.361 -3.883 1 98.88 82 CYS A O 1
ATOM 612 N N . THR A 1 83 ? -2.17 -2.023 -1.67 1 98.88 83 THR A N 1
ATOM 613 C CA . THR A 1 83 ? -1.311 -3.191 -1.511 1 98.88 83 THR A CA 1
ATOM 614 C C . THR A 1 83 ? -2.076 -4.473 -1.821 1 98.88 83 THR A C 1
ATOM 616 O O . THR A 1 83 ? -1.559 -5.367 -2.496 1 98.88 83 THR A O 1
ATOM 619 N N . LEU A 1 84 ? -3.262 -4.555 -1.297 1 98.88 84 LEU A N 1
ATOM 620 C CA . LEU A 1 84 ? -4.094 -5.727 -1.547 1 98.88 84 LEU A CA 1
ATOM 621 C C . LEU A 1 84 ? -4.387 -5.879 -3.037 1 98.88 84 LEU A C 1
ATOM 623 O O . LEU A 1 84 ? -4.254 -6.973 -3.59 1 98.88 84 LEU A O 1
ATOM 627 N N . LEU A 1 85 ? -4.781 -4.789 -3.68 1 98.94 85 LEU A N 1
ATOM 628 C CA . LEU A 1 85 ? -5.031 -4.816 -5.117 1 98.94 85 LEU A CA 1
ATOM 629 C C . LEU A 1 85 ? -3.76 -5.176 -5.879 1 98.94 85 LEU A C 1
ATOM 631 O O . LEU A 1 85 ? -3.795 -5.992 -6.801 1 98.94 85 LEU A O 1
ATOM 635 N N . ASP A 1 86 ? -2.656 -4.547 -5.566 1 98.94 86 ASP A N 1
ATOM 636 C CA . ASP A 1 86 ? -1.396 -4.871 -6.223 1 98.94 86 ASP A CA 1
ATOM 637 C C . ASP A 1 86 ? -1.099 -6.367 -6.133 1 98.94 86 ASP A C 1
ATOM 639 O O . ASP A 1 86 ? -0.636 -6.973 -7.102 1 98.94 86 ASP A O 1
ATOM 643 N N . SER A 1 87 ? -1.319 -6.98 -4.969 1 98.88 87 SER A N 1
ATOM 644 C CA . SER A 1 87 ? -1.102 -8.406 -4.762 1 98.88 87 SER A CA 1
ATOM 645 C C . SER A 1 87 ? -1.985 -9.242 -5.684 1 98.88 87 SER A C 1
ATOM 647 O O . SER A 1 87 ? -1.505 -10.164 -6.344 1 98.88 87 SER A O 1
ATOM 649 N N . ALA A 1 88 ? -3.268 -8.891 -5.703 1 98.94 88 ALA A N 1
ATOM 650 C CA . ALA A 1 88 ? -4.211 -9.656 -6.512 1 98.94 88 ALA A CA 1
ATOM 651 C C . ALA A 1 88 ? -3.916 -9.492 -8 1 98.94 88 ALA A C 1
ATOM 653 O O . ALA A 1 88 ? -3.906 -10.477 -8.75 1 98.94 88 ALA A O 1
ATOM 654 N N . LEU A 1 89 ? -3.725 -8.258 -8.438 1 98.94 89 LEU A N 1
ATOM 655 C CA . LEU A 1 89 ? -3.449 -7.957 -9.844 1 98.94 89 LEU A CA 1
ATOM 656 C C . LEU A 1 89 ? -2.176 -8.656 -10.305 1 98.94 89 LEU A C 1
ATOM 658 O O . LEU A 1 89 ? -2.166 -9.305 -11.352 1 98.94 89 LEU A O 1
ATOM 662 N N . GLY A 1 90 ? -1.1 -8.5 -9.516 1 98.75 90 GLY A N 1
ATOM 663 C CA . GLY A 1 90 ? 0.144 -9.18 -9.828 1 98.75 90 GLY A CA 1
ATOM 664 C C . GLY A 1 90 ? -0.004 -10.688 -9.883 1 98.75 90 GLY A C 1
ATOM 665 O O . GLY A 1 90 ? 0.575 -11.344 -10.75 1 98.75 90 GLY A O 1
ATOM 666 N N . SER A 1 91 ? -0.771 -11.25 -8.977 1 98.88 91 SER A N 1
ATOM 667 C CA . SER A 1 91 ? -0.968 -12.695 -8.93 1 98.88 91 SER A CA 1
ATOM 668 C C . SER A 1 91 ? -1.771 -13.188 -10.133 1 98.88 91 SER A C 1
ATOM 670 O O . SER A 1 91 ? -1.533 -14.281 -10.641 1 98.88 91 SER A O 1
ATOM 672 N N . ALA A 1 92 ? -2.793 -12.391 -10.547 1 98.94 92 ALA A N 1
ATOM 673 C CA . ALA A 1 92 ? -3.5 -12.734 -11.773 1 98.94 92 ALA A CA 1
ATOM 674 C C . ALA A 1 92 ? -2.537 -12.805 -12.961 1 98.94 92 ALA A C 1
ATOM 676 O O . ALA A 1 92 ? -2.6 -13.742 -13.758 1 98.94 92 ALA A O 1
ATOM 677 N N . VAL A 1 93 ? -1.661 -11.867 -13.078 1 98.88 93 VAL A N 1
ATOM 678 C CA . VAL A 1 93 ? -0.646 -11.852 -14.125 1 98.88 93 VAL A CA 1
ATOM 679 C C . VAL A 1 93 ? 0.261 -13.07 -13.984 1 98.88 93 VAL A C 1
ATOM 681 O O . VAL A 1 93 ? 0.504 -13.789 -14.953 1 98.88 93 VAL A O 1
ATOM 684 N N . MET A 1 94 ? 0.733 -13.281 -12.797 1 98.38 94 MET A N 1
ATOM 685 C CA . MET A 1 94 ? 1.635 -14.398 -12.531 1 98.38 94 MET A CA 1
ATOM 686 C C . MET A 1 94 ? 0.994 -15.727 -12.93 1 98.38 94 MET A C 1
ATOM 688 O O . MET A 1 94 ? 1.673 -16.625 -13.43 1 98.38 94 MET A O 1
ATOM 692 N N . SER A 1 95 ? -0.261 -15.859 -12.719 1 98.81 95 SER A N 1
ATOM 693 C CA . SER A 1 95 ? -0.977 -17.125 -12.914 1 98.81 95 SER A CA 1
ATOM 694 C C . SER A 1 95 ? -0.908 -17.578 -14.367 1 98.81 95 SER A C 1
ATOM 696 O O . SER A 1 95 ? -1.188 -18.734 -14.68 1 98.81 95 SER A O 1
ATOM 698 N N . VAL A 1 96 ? -0.54 -16.703 -15.281 1 98.75 96 VAL A N 1
ATOM 699 C CA . VAL A 1 96 ? -0.551 -17.078 -16.688 1 98.75 96 VAL A CA 1
ATOM 700 C C . VAL A 1 96 ? 0.881 -17.188 -17.203 1 98.75 96 VAL A C 1
ATOM 702 O O . VAL A 1 96 ? 1.107 -17.266 -18.422 1 98.75 96 VAL A O 1
ATOM 705 N N . LEU A 1 97 ? 1.841 -17.172 -16.359 1 98 97 LEU A N 1
ATOM 706 C CA . LEU A 1 97 ? 3.242 -17.172 -16.766 1 98 97 LEU A CA 1
ATOM 707 C C . LEU A 1 97 ? 3.832 -18.578 -16.656 1 98 97 LEU A C 1
ATOM 709 O O . LEU A 1 97 ? 3.537 -19.297 -15.711 1 98 97 LEU A O 1
ATOM 713 N N . ASP A 1 98 ? 4.617 -18.906 -17.594 1 96.81 98 ASP A N 1
ATOM 714 C CA . ASP A 1 98 ? 5.352 -20.172 -17.578 1 96.81 98 ASP A CA 1
ATOM 715 C C . ASP A 1 98 ? 6.508 -20.125 -16.594 1 96.81 98 ASP A C 1
ATOM 717 O O . ASP A 1 98 ? 6.934 -19.047 -16.172 1 96.81 98 ASP A O 1
ATOM 721 N N . ALA A 1 99 ? 6.945 -21.375 -16.203 1 96 99 ALA A N 1
ATOM 722 C CA . ALA A 1 99 ? 8.18 -21.453 -15.438 1 96 99 ALA A CA 1
ATOM 723 C C . ALA A 1 99 ? 9.305 -20.672 -16.125 1 96 99 ALA A C 1
ATOM 725 O O . ALA A 1 99 ? 9.438 -20.719 -17.344 1 96 99 ALA A O 1
ATOM 726 N N . GLY A 1 100 ? 10.039 -19.938 -15.336 1 93.62 100 GLY A N 1
ATOM 727 C CA . GLY A 1 100 ? 11.188 -19.219 -15.875 1 93.62 100 GLY A CA 1
ATOM 728 C C . GLY A 1 100 ? 10.859 -17.812 -16.312 1 93.62 100 GLY A C 1
ATOM 729 O O . GLY A 1 100 ? 11.75 -17.062 -16.75 1 93.62 100 GLY A O 1
ATOM 730 N N . THR A 1 101 ? 9.609 -17.469 -16.297 1 95.69 101 THR A N 1
ATOM 731 C CA . THR A 1 101 ? 9.203 -16.094 -16.625 1 95.69 101 THR A CA 1
ATOM 732 C C . THR A 1 101 ? 8.875 -15.312 -15.352 1 95.69 101 THR A C 1
ATOM 734 O O . THR A 1 101 ? 8.172 -15.805 -14.477 1 95.69 101 THR A O 1
ATOM 737 N N . ALA A 1 102 ? 9.422 -14.109 -15.227 1 95.38 102 ALA A N 1
ATOM 738 C CA . ALA A 1 102 ? 9.148 -13.203 -14.117 1 95.38 102 ALA A CA 1
ATOM 739 C C . ALA A 1 102 ? 8.344 -11.992 -14.586 1 95.38 102 ALA A C 1
ATOM 741 O O . ALA A 1 102 ? 8.109 -11.812 -15.781 1 95.38 102 ALA A O 1
ATOM 742 N N . TYR A 1 103 ? 7.875 -11.289 -13.648 1 97.12 103 TYR A N 1
ATOM 743 C CA . TYR A 1 103 ? 7.152 -10.055 -13.945 1 97.12 103 TYR A CA 1
ATOM 744 C C . TYR A 1 103 ? 7.473 -8.977 -12.922 1 97.12 103 TYR A C 1
ATOM 746 O O . TYR A 1 103 ? 7.945 -9.266 -11.82 1 97.12 103 TYR A O 1
ATOM 754 N N . GLY A 1 104 ? 7.219 -7.703 -13.258 1 97.5 104 GLY A N 1
ATOM 755 C CA . GLY A 1 104 ? 7.277 -6.531 -12.398 1 97.5 104 GLY A CA 1
ATOM 756 C C . GLY A 1 104 ? 6.227 -5.492 -12.734 1 97.5 104 GLY A C 1
ATOM 757 O O . GLY A 1 104 ? 6.023 -5.164 -13.906 1 97.5 104 GLY A O 1
ATOM 758 N N . THR A 1 105 ? 5.586 -5.066 -11.75 1 98.56 105 THR A N 1
ATOM 759 C CA . THR A 1 105 ? 4.598 -4.008 -11.945 1 98.56 105 THR A CA 1
ATOM 760 C C . THR A 1 105 ? 5.266 -2.732 -12.445 1 98.56 105 THR A C 1
ATOM 762 O O . THR A 1 105 ? 6.234 -2.258 -11.852 1 98.56 105 THR A O 1
ATOM 765 N N . VAL A 1 106 ? 4.777 -2.223 -13.531 1 98.69 106 VAL A N 1
ATOM 766 C CA . VAL A 1 106 ? 5.301 -0.965 -14.055 1 98.69 106 VAL A CA 1
ATOM 767 C C . VAL A 1 106 ? 4.355 0.178 -13.695 1 98.69 106 VAL A C 1
ATOM 769 O O . VAL A 1 106 ? 4.797 1.297 -13.422 1 98.69 106 VAL A O 1
ATOM 772 N N . GLN A 1 107 ? 3.08 -0.168 -13.742 1 98.88 107 GLN A N 1
ATOM 773 C CA . GLN A 1 107 ? 2.074 0.83 -13.398 1 98.88 107 GLN A CA 1
ATOM 774 C C . GLN A 1 107 ? 0.888 0.19 -12.68 1 98.88 107 GLN A C 1
ATOM 776 O O . GLN A 1 107 ? 0.455 -0.906 -13.047 1 98.88 107 GLN A O 1
ATOM 781 N N . ILE A 1 108 ? 0.36 0.919 -11.758 1 98.94 108 ILE A N 1
ATOM 782 C CA . ILE A 1 108 ? -0.888 0.542 -11.102 1 98.94 108 ILE A CA 1
ATOM 783 C C . ILE A 1 108 ? -1.748 1.784 -10.875 1 98.94 108 ILE A C 1
ATOM 785 O O . ILE A 1 108 ? -1.233 2.85 -10.523 1 98.94 108 ILE A O 1
ATOM 789 N N . GLY A 1 109 ? -2.992 1.657 -11.109 1 98.94 109 GLY A N 1
ATOM 790 C CA . GLY A 1 109 ? -3.998 2.666 -10.82 1 98.94 109 GLY A CA 1
ATOM 791 C C . GLY A 1 109 ? -5.129 2.15 -9.945 1 98.94 109 GLY A C 1
ATOM 792 O O . GLY A 1 109 ? -5.703 1.095 -10.227 1 98.94 109 GLY A O 1
ATOM 793 N N . VAL A 1 110 ? -5.43 2.891 -8.906 1 98.94 110 VAL A N 1
ATOM 794 C CA . VAL A 1 110 ? -6.438 2.455 -7.949 1 98.94 110 VAL A CA 1
ATOM 795 C C . VAL A 1 110 ? -7.457 3.57 -7.727 1 98.94 110 VAL A C 1
ATOM 797 O O . VAL A 1 110 ? -7.086 4.738 -7.594 1 98.94 110 VAL A O 1
ATOM 800 N N . HIS A 1 111 ? -8.664 3.24 -7.77 1 98.94 111 HIS A N 1
ATOM 801 C CA . HIS A 1 111 ? -9.766 4.098 -7.355 1 98.94 111 HIS A CA 1
ATOM 802 C C . HIS A 1 111 ? -10.32 3.668 -6.004 1 98.94 111 HIS A C 1
ATOM 804 O O . HIS A 1 111 ? -10.727 2.518 -5.832 1 98.94 111 HIS A O 1
ATOM 810 N N . LEU A 1 112 ? -10.258 4.547 -5.078 1 98.88 112 LEU A N 1
ATOM 811 C CA . LEU A 1 112 ? -10.875 4.312 -3.781 1 98.88 112 LEU A CA 1
ATOM 812 C C . LEU A 1 112 ? -12.305 4.855 -3.754 1 98.88 112 LEU A C 1
ATOM 814 O O . LEU A 1 112 ? -12.516 6.062 -3.883 1 98.88 112 LEU A O 1
ATOM 818 N N . VAL A 1 113 ? -13.25 3.971 -3.527 1 98.56 113 VAL A N 1
ATOM 819 C CA . VAL A 1 113 ? -14.664 4.254 -3.777 1 98.56 113 VAL A CA 1
ATOM 820 C C . VAL A 1 113 ? -15.375 4.535 -2.457 1 98.56 113 VAL A C 1
ATOM 822 O O . VAL A 1 113 ? -16.156 5.477 -2.357 1 98.56 113 VAL A O 1
ATOM 825 N N . ARG A 1 114 ? -15.156 3.688 -1.455 1 97.5 114 ARG A N 1
ATOM 826 C CA . ARG A 1 114 ? -15.781 3.809 -0.142 1 97.5 114 ARG A CA 1
ATOM 827 C C . ARG A 1 114 ? -14.734 3.736 0.969 1 97.5 114 ARG A C 1
ATOM 829 O O . ARG A 1 114 ? -13.75 3.004 0.857 1 97.5 114 ARG A O 1
ATOM 836 N N . PRO A 1 115 ? -14.992 4.484 2.01 1 95.75 115 PRO A N 1
ATOM 837 C CA . PRO A 1 115 ? -14.07 4.371 3.141 1 95.75 115 PRO A CA 1
ATOM 838 C C . PRO A 1 115 ? -14.055 2.969 3.748 1 95.75 115 PRO A C 1
ATOM 840 O O . PRO A 1 115 ? -15.086 2.297 3.791 1 95.75 115 PRO A O 1
ATOM 843 N N . ILE A 1 116 ? -12.867 2.568 4.16 1 97.31 116 ILE A N 1
ATOM 844 C CA . ILE A 1 116 ? -12.688 1.313 4.883 1 97.31 116 ILE A CA 1
ATOM 845 C C . ILE A 1 116 ? -12.336 1.603 6.34 1 97.31 116 ILE A C 1
ATOM 847 O O . ILE A 1 116 ? -11.477 2.443 6.625 1 97.31 116 ILE A O 1
ATOM 851 N N . GLY A 1 117 ? -13.039 1.063 7.266 1 95.19 117 GLY A N 1
ATOM 852 C CA . GLY A 1 117 ? -12.734 1.122 8.688 1 95.19 117 GLY A CA 1
ATOM 853 C C . GLY A 1 117 ? -12.578 -0.248 9.32 1 95.19 117 GLY A C 1
ATOM 854 O O . GLY A 1 117 ? -12.797 -1.269 8.664 1 95.19 117 GLY A O 1
ATOM 855 N N . VAL A 1 118 ? -12.141 -0.228 10.586 1 94.25 118 VAL A N 1
ATOM 856 C CA . VAL A 1 118 ? -11.992 -1.491 11.297 1 94.25 118 VAL A CA 1
ATOM 857 C C . VAL A 1 118 ? -13.336 -2.211 11.359 1 94.25 118 VAL A C 1
ATOM 859 O O . VAL A 1 118 ? -13.398 -3.441 11.289 1 94.25 118 VAL A O 1
ATOM 862 N N . GLU A 1 119 ? -14.367 -1.472 11.344 1 94.94 119 GLU A N 1
ATOM 863 C CA . GLU A 1 119 ? -15.711 -2.023 11.438 1 94.94 119 GLU A CA 1
ATOM 864 C C . GLU A 1 119 ? -16.125 -2.705 10.141 1 94.94 119 GLU A C 1
ATOM 866 O O . GLU A 1 119 ? -17.078 -3.49 10.117 1 94.94 119 GLU A O 1
ATOM 871 N N . THR A 1 120 ? -15.5 -2.42 9.047 1 96.06 120 THR A N 1
ATOM 872 C CA . THR A 1 120 ? -15.789 -3.074 7.777 1 96.06 120 THR A CA 1
ATOM 873 C C . THR A 1 120 ? -15.578 -4.582 7.883 1 96.06 120 THR A C 1
ATOM 875 O O . THR A 1 120 ? -16.297 -5.363 7.262 1 96.06 120 THR A O 1
ATOM 878 N N . GLY A 1 121 ? -14.555 -4.988 8.68 1 97 121 GLY A N 1
ATOM 879 C CA . GLY A 1 121 ? -14.281 -6.406 8.828 1 97 121 GLY A CA 1
ATOM 880 C C . GLY A 1 121 ? -13.578 -7.008 7.625 1 97 121 GLY A C 1
ATOM 881 O O . GLY A 1 121 ? -12.711 -6.375 7.027 1 97 121 GLY A O 1
ATOM 882 N N . ARG A 1 122 ? -14.016 -8.234 7.344 1 98.31 122 ARG A N 1
ATOM 883 C CA . ARG A 1 122 ? -13.344 -8.984 6.285 1 98.31 122 ARG A CA 1
ATOM 884 C C . ARG A 1 122 ? -13.617 -8.352 4.922 1 98.31 122 ARG A C 1
ATOM 886 O O . ARG A 1 122 ? -14.742 -7.961 4.625 1 98.31 122 ARG A O 1
ATOM 893 N N . VAL A 1 123 ? -12.586 -8.289 4.102 1 98.88 123 VAL A N 1
ATOM 894 C CA . VAL A 1 123 ? -12.688 -7.824 2.723 1 98.88 123 VAL A CA 1
ATOM 895 C C . VAL A 1 123 ? -12.125 -8.883 1.776 1 98.88 123 VAL A C 1
ATOM 897 O O . VAL A 1 123 ? -11.359 -9.75 2.191 1 98.88 123 VAL A O 1
ATOM 900 N N . ARG A 1 124 ? -12.578 -8.812 0.55 1 98.94 124 ARG A N 1
ATOM 901 C CA . ARG A 1 124 ? -12.125 -9.734 -0.487 1 98.94 124 ARG A CA 1
ATOM 902 C C . ARG A 1 124 ? -11.703 -8.977 -1.742 1 98.94 124 ARG A C 1
ATOM 904 O O . ARG A 1 124 ? -12.391 -8.055 -2.18 1 98.94 124 ARG A O 1
ATOM 911 N N . CYS A 1 125 ? -10.562 -9.289 -2.264 1 98.94 125 CYS A N 1
ATOM 912 C CA . CYS A 1 125 ? -10.016 -8.68 -3.471 1 98.94 125 CYS A CA 1
ATOM 913 C C . CYS A 1 125 ? -9.812 -9.719 -4.566 1 98.94 125 CYS A C 1
ATOM 915 O O . CYS A 1 125 ? -9.141 -10.727 -4.352 1 98.94 125 CYS A O 1
ATOM 917 N N . GLU A 1 126 ? -10.398 -9.477 -5.711 1 98.94 126 GLU A N 1
ATOM 918 C CA . GLU A 1 126 ? -10.258 -10.375 -6.852 1 98.94 126 GLU A CA 1
ATOM 919 C C . GLU A 1 126 ? -9.68 -9.648 -8.062 1 98.94 126 GLU A C 1
ATOM 921 O O . GLU A 1 126 ? -10 -8.484 -8.297 1 98.94 126 GLU A O 1
ATOM 926 N N . ALA A 1 127 ? -8.859 -10.328 -8.766 1 98.94 127 ALA A N 1
ATOM 927 C CA . ALA A 1 127 ? -8.281 -9.766 -9.977 1 98.94 127 ALA A CA 1
ATOM 928 C C . ALA A 1 127 ? -8.281 -10.781 -11.117 1 98.94 127 ALA A C 1
ATOM 930 O O . ALA A 1 127 ? -8.219 -11.992 -10.875 1 98.94 127 ALA A O 1
ATOM 931 N N . ARG A 1 128 ? -8.32 -10.242 -12.312 1 98.94 128 ARG A N 1
ATOM 932 C CA . ARG A 1 128 ? -8.32 -11.047 -13.523 1 98.94 128 ARG A CA 1
ATOM 933 C C . ARG A 1 128 ? -7.391 -10.461 -14.578 1 98.94 128 ARG A C 1
ATOM 935 O O . ARG A 1 128 ? -7.312 -9.242 -14.734 1 98.94 128 ARG A O 1
ATOM 942 N N . ILE A 1 129 ? -6.844 -11.375 -15.344 1 98.94 129 ILE A N 1
ATOM 943 C CA . ILE A 1 129 ? -6.039 -10.945 -16.484 1 98.94 129 ILE A CA 1
ATOM 944 C C . ILE A 1 129 ? -6.938 -10.273 -17.531 1 98.94 129 ILE A C 1
ATOM 946 O O . ILE A 1 129 ? -8.062 -10.719 -17.75 1 98.94 129 ILE A O 1
ATOM 950 N N . VAL A 1 130 ? -6.441 -9.234 -18.062 1 98.94 130 VAL A N 1
ATOM 951 C CA . VAL A 1 130 ? -7.121 -8.586 -19.172 1 98.94 130 VAL A CA 1
ATOM 952 C C . VAL A 1 130 ? -6.438 -8.953 -20.484 1 98.94 130 VAL A C 1
ATOM 954 O O . VAL A 1 130 ? -7.102 -9.297 -21.469 1 98.94 130 VAL A O 1
ATOM 957 N N . HIS A 1 131 ? -5.098 -8.891 -20.422 1 98.81 131 HIS A N 1
ATOM 958 C CA . HIS A 1 131 ? -4.316 -9.18 -21.609 1 98.81 131 HIS A CA 1
ATOM 959 C C . HIS A 1 131 ? -2.9 -9.617 -21.25 1 98.81 131 HIS A C 1
ATOM 961 O O . HIS A 1 131 ? -2.283 -9.055 -20.344 1 98.81 131 HIS A O 1
ATOM 967 N N . ARG A 1 132 ? -2.439 -10.586 -21.953 1 98.5 132 ARG A N 1
ATOM 968 C CA . ARG A 1 132 ? -1.049 -11.023 -21.859 1 98.5 132 ARG A CA 1
ATOM 969 C C . ARG A 1 132 ? -0.357 -10.961 -23.219 1 98.5 132 ARG A C 1
ATOM 971 O O . ARG A 1 132 ? -0.694 -11.719 -24.125 1 98.5 132 ARG A O 1
ATOM 978 N N . GLY A 1 133 ? 0.528 -10.078 -23.328 1 97.88 133 GLY A N 1
ATOM 979 C CA . GLY A 1 133 ? 1.374 -10.016 -24.516 1 97.88 133 GLY A CA 1
ATOM 980 C C . GLY A 1 133 ? 2.738 -10.641 -24.297 1 97.88 133 GLY A C 1
ATOM 981 O O . GLY A 1 133 ? 2.914 -11.477 -23.406 1 97.88 133 GLY A O 1
ATOM 982 N N . ARG A 1 134 ? 3.691 -10.281 -25.203 1 96.88 134 ARG A N 1
ATOM 983 C CA . ARG A 1 134 ? 5.047 -10.82 -25.125 1 96.88 134 ARG A CA 1
ATOM 984 C C . ARG A 1 134 ? 5.836 -10.125 -24.016 1 96.88 134 ARG A C 1
ATOM 986 O O . ARG A 1 134 ? 6.551 -10.773 -23.25 1 96.88 134 ARG A O 1
ATOM 993 N N . ALA A 1 135 ? 5.613 -8.82 -23.922 1 98.06 135 ALA A N 1
ATOM 994 C CA . ALA A 1 135 ? 6.469 -8.055 -23.016 1 98.06 135 ALA A CA 1
ATOM 995 C C . ALA A 1 135 ? 5.656 -7.418 -21.891 1 98.06 135 ALA A C 1
ATOM 997 O O . ALA A 1 135 ? 6.215 -6.988 -20.891 1 98.06 135 ALA A O 1
ATOM 998 N N . LEU A 1 136 ? 4.316 -7.309 -22.172 1 98.69 136 LEU A N 1
ATOM 999 C CA . LEU A 1 136 ? 3.457 -6.645 -21.203 1 98.69 136 LEU A CA 1
ATOM 1000 C C . LEU A 1 136 ? 2.211 -7.48 -20.922 1 98.69 136 LEU A C 1
ATOM 1002 O O . LEU A 1 136 ? 1.729 -8.203 -21.797 1 98.69 136 LEU A O 1
ATOM 1006 N N . ALA A 1 137 ? 1.744 -7.375 -19.734 1 98.88 137 ALA A N 1
ATOM 1007 C CA . ALA A 1 137 ? 0.449 -7.93 -19.344 1 98.88 137 ALA A CA 1
ATOM 1008 C C . ALA A 1 137 ? -0.348 -6.926 -18.516 1 98.88 137 ALA A C 1
ATOM 1010 O O . ALA A 1 137 ? 0.23 -6.113 -17.797 1 98.88 137 ALA A O 1
ATOM 1011 N N . THR A 1 138 ? -1.655 -6.98 -18.656 1 98.94 138 THR A N 1
ATOM 1012 C CA . THR A 1 138 ? -2.537 -6.109 -17.891 1 98.94 138 THR A CA 1
ATOM 1013 C C . THR A 1 138 ? -3.609 -6.918 -17.156 1 98.94 138 THR A C 1
ATOM 1015 O O . THR A 1 138 ? -3.994 -7.996 -17.625 1 98.94 138 THR A O 1
ATOM 1018 N N . ALA A 1 139 ? -4.008 -6.434 -16.047 1 98.94 139 ALA A N 1
ATOM 1019 C CA . ALA A 1 139 ? -5.059 -7.055 -15.25 1 98.94 139 ALA A CA 1
ATOM 1020 C C . ALA A 1 139 ? -5.961 -5.996 -14.617 1 98.94 139 ALA A C 1
ATOM 1022 O O . ALA A 1 139 ? -5.59 -4.824 -14.531 1 98.94 139 ALA A O 1
ATOM 1023 N N . SER A 1 140 ? -7.148 -6.422 -14.25 1 98.94 140 SER A N 1
ATOM 1024 C CA . SER A 1 140 ? -8.102 -5.59 -13.523 1 98.94 140 SER A CA 1
ATOM 1025 C C . SER A 1 140 ? -8.656 -6.32 -12.305 1 98.94 140 SER A C 1
ATOM 1027 O O . SER A 1 140 ? -8.688 -7.551 -12.273 1 98.94 140 SER A O 1
ATOM 1029 N N . GLY A 1 141 ? -9.016 -5.527 -11.258 1 98.94 141 GLY A N 1
ATOM 1030 C CA . GLY A 1 141 ? -9.5 -6.148 -10.039 1 98.94 141 GLY A CA 1
ATOM 1031 C C . GLY A 1 141 ? -10.375 -5.227 -9.203 1 98.94 141 GLY A C 1
ATOM 1032 O O . GLY A 1 141 ? -10.492 -4.039 -9.508 1 98.94 141 GLY A O 1
ATOM 1033 N N . GLU A 1 142 ? -10.969 -5.82 -8.219 1 98.94 142 GLU A N 1
ATOM 1034 C CA . GLU A 1 142 ? -11.812 -5.07 -7.293 1 98.94 142 GLU A CA 1
ATOM 1035 C C . GLU A 1 142 ? -11.695 -5.613 -5.871 1 98.94 142 GLU A C 1
ATOM 1037 O O . GLU A 1 142 ? -11.453 -6.805 -5.672 1 98.94 142 GLU A O 1
ATOM 1042 N N . LEU A 1 143 ? -11.852 -4.777 -4.945 1 98.94 143 LEU A N 1
ATOM 1043 C CA . LEU A 1 143 ? -11.922 -5.027 -3.51 1 98.94 143 LEU A CA 1
ATOM 1044 C C . LEU A 1 143 ? -13.344 -4.793 -2.99 1 98.94 143 LEU A C 1
ATOM 1046 O O . LEU A 1 143 ? -13.914 -3.719 -3.199 1 98.94 143 LEU A O 1
ATOM 1050 N N . VAL A 1 144 ? -13.922 -5.781 -2.268 1 98.94 144 VAL A N 1
ATOM 1051 C CA . VAL A 1 144 ? -15.305 -5.668 -1.835 1 98.94 144 VAL A CA 1
ATOM 1052 C C . VAL A 1 144 ? -15.414 -6.008 -0.351 1 98.94 144 VAL A C 1
ATOM 1054 O O . VAL A 1 144 ? -14.555 -6.699 0.199 1 98.94 144 VAL A O 1
ATOM 1057 N N . ASP A 1 145 ? -16.469 -5.516 0.269 1 98.62 145 ASP A N 1
ATOM 1058 C CA . ASP A 1 145 ? -16.766 -5.91 1.642 1 98.62 145 ASP A CA 1
ATOM 1059 C C . ASP A 1 145 ? -17.656 -7.152 1.674 1 98.62 145 ASP A C 1
ATOM 1061 O O . ASP A 1 145 ? -17.891 -7.785 0.642 1 98.62 145 ASP A O 1
ATOM 1065 N N . ARG A 1 146 ? -18.125 -7.543 2.822 1 97.56 146 ARG A N 1
ATOM 1066 C CA . ARG A 1 146 ? -18.875 -8.781 3.023 1 97.56 146 ARG A CA 1
ATOM 1067 C C . ARG A 1 146 ? -20.203 -8.75 2.279 1 97.56 146 ARG A C 1
ATOM 1069 O O . ARG A 1 146 ? -20.766 -9.797 1.974 1 97.56 146 ARG A O 1
ATOM 1076 N N . GLU A 1 147 ? -20.656 -7.562 2.006 1 97.62 147 GLU A N 1
ATOM 1077 C CA . GLU A 1 147 ? -21.953 -7.406 1.33 1 97.62 147 GLU A CA 1
ATOM 1078 C C . GLU A 1 147 ? -21.766 -7.309 -0.182 1 97.62 147 GLU A C 1
ATOM 1080 O O . GLU A 1 147 ? -22.734 -7.129 -0.918 1 97.62 147 GLU A O 1
ATOM 1085 N N . GLY A 1 148 ? -20.625 -7.332 -0.609 1 98.12 148 GLY A N 1
ATOM 1086 C CA . GLY A 1 148 ? -20.328 -7.266 -2.033 1 98.12 148 GLY A CA 1
ATOM 1087 C C . GLY A 1 148 ? -20.234 -5.848 -2.561 1 98.12 148 GLY A C 1
ATOM 1088 O O . GLY A 1 148 ? -20.203 -5.629 -3.773 1 98.12 148 GLY A O 1
ATOM 1089 N N . ARG A 1 149 ? -20.25 -4.867 -1.638 1 98.44 149 ARG A N 1
ATOM 1090 C CA . ARG A 1 149 ? -20.078 -3.482 -2.062 1 98.44 149 ARG A CA 1
ATOM 1091 C C . ARG A 1 149 ? -18.625 -3.189 -2.42 1 98.44 149 ARG A C 1
ATOM 1093 O O . ARG A 1 149 ? -17.719 -3.545 -1.67 1 98.44 149 ARG A O 1
ATOM 1100 N N . VAL A 1 150 ? -18.406 -2.508 -3.566 1 98.94 150 VAL A N 1
ATOM 1101 C CA . VAL A 1 150 ? -17.062 -2.184 -4.027 1 98.94 150 VAL A CA 1
ATOM 1102 C C . VAL A 1 150 ? -16.438 -1.12 -3.119 1 98.94 150 VAL A C 1
ATOM 1104 O O . VAL A 1 150 ? -17.031 -0.052 -2.92 1 98.94 150 VAL A O 1
ATOM 1107 N N . LEU A 1 151 ? -15.305 -1.39 -2.57 1 98.88 151 LEU A N 1
ATOM 1108 C CA . LEU A 1 151 ? -14.539 -0.47 -1.741 1 98.88 151 LEU A CA 1
ATOM 1109 C C . LEU A 1 151 ? -13.461 0.231 -2.562 1 98.88 151 LEU A C 1
ATOM 1111 O O . LEU A 1 151 ? -13.148 1.396 -2.312 1 98.88 151 LEU A O 1
ATOM 1115 N N .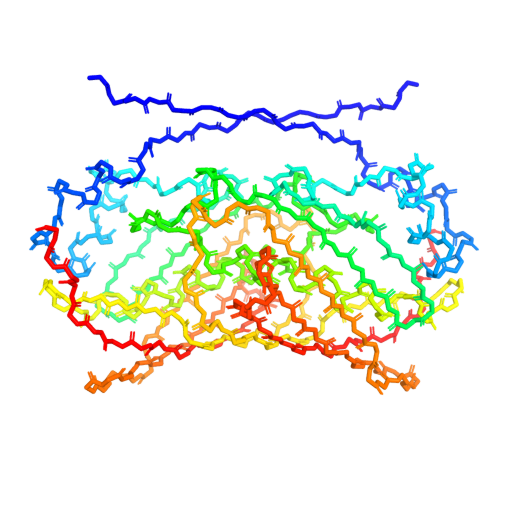 ALA A 1 152 ? -12.875 -0.477 -3.525 1 98.94 152 ALA A N 1
ATOM 1116 C CA . ALA A 1 152 ? -11.836 0.016 -4.434 1 98.94 152 ALA A CA 1
ATOM 1117 C C . ALA A 1 152 ? -11.734 -0.864 -5.676 1 98.94 152 ALA A C 1
ATOM 1119 O O . ALA A 1 152 ? -12.18 -2.014 -5.668 1 98.94 152 ALA A O 1
ATOM 1120 N N . HIS A 1 153 ? -11.211 -0.362 -6.703 1 98.94 153 HIS A N 1
ATOM 1121 C CA . HIS A 1 153 ? -10.883 -1.132 -7.895 1 98.94 153 HIS A CA 1
ATOM 1122 C C . HIS A 1 153 ? -9.648 -0.558 -8.594 1 98.94 153 HIS A C 1
ATOM 1124 O O . HIS A 1 153 ? -9.242 0.57 -8.312 1 98.94 153 HIS A O 1
ATOM 1130 N N . GLY A 1 154 ? -9.031 -1.329 -9.469 1 98.88 154 GLY A N 1
ATOM 1131 C CA . GLY A 1 154 ? -7.82 -0.836 -10.109 1 98.88 154 GLY A CA 1
ATOM 1132 C C . GLY A 1 154 ? -7.332 -1.728 -11.234 1 98.88 154 GLY A C 1
ATOM 1133 O O . GLY A 1 154 ? -7.957 -2.746 -11.547 1 98.88 154 GLY A O 1
ATOM 1134 N N . THR A 1 155 ? -6.293 -1.264 -11.891 1 98.94 155 THR A N 1
ATOM 1135 C CA . THR A 1 155 ? -5.629 -1.978 -12.977 1 98.94 155 THR A CA 1
ATOM 1136 C C . THR A 1 155 ? -4.113 -1.924 -12.82 1 98.94 155 THR A C 1
ATOM 1138 O O . THR A 1 155 ? -3.592 -1.085 -12.078 1 98.94 155 THR A O 1
ATOM 1141 N N . THR A 1 156 ? -3.494 -2.881 -13.461 1 98.94 156 THR A N 1
ATOM 1142 C CA . THR A 1 156 ? -2.035 -2.869 -13.477 1 98.94 156 THR A CA 1
ATOM 1143 C C . THR A 1 156 ? -1.505 -3.168 -14.875 1 98.94 156 THR A C 1
ATOM 1145 O O . THR A 1 156 ? -2.188 -3.805 -15.68 1 98.94 156 THR A O 1
ATOM 1148 N N . THR A 1 157 ? -0.377 -2.637 -15.148 1 98.94 157 THR A N 1
ATOM 1149 C CA . THR A 1 157 ? 0.493 -3.072 -16.234 1 98.94 157 THR A CA 1
ATOM 1150 C C . THR A 1 157 ? 1.791 -3.658 -15.688 1 98.94 157 THR A C 1
ATOM 1152 O O . THR A 1 157 ? 2.463 -3.031 -14.867 1 98.94 157 THR A O 1
ATOM 1155 N N . CYS A 1 158 ? 2.121 -4.82 -16.141 1 98.81 158 CYS A N 1
ATOM 1156 C CA . CYS A 1 158 ? 3.34 -5.496 -15.711 1 98.81 158 CYS A CA 1
ATOM 1157 C C . CYS A 1 158 ? 4.262 -5.762 -16.891 1 98.81 158 CYS A C 1
ATOM 1159 O O . CYS A 1 158 ? 3.801 -6.129 -17.984 1 98.81 158 CYS A O 1
ATOM 1161 N N . ALA A 1 159 ? 5.539 -5.559 -16.703 1 98.69 159 ALA A N 1
ATOM 1162 C CA . ALA A 1 159 ? 6.547 -6.039 -17.641 1 98.69 159 ALA A CA 1
ATOM 1163 C C . ALA A 1 159 ? 6.848 -7.52 -17.422 1 98.69 159 ALA A C 1
ATOM 1165 O O . ALA A 1 159 ? 6.898 -7.984 -16.281 1 98.69 159 ALA A O 1
ATOM 1166 N N . LEU A 1 160 ? 7.016 -8.25 -18.5 1 98.25 160 LEU A N 1
ATOM 1167 C CA . LEU A 1 160 ? 7.391 -9.664 -18.469 1 98.25 160 LEU A CA 1
ATOM 1168 C C . LEU A 1 160 ? 8.828 -9.852 -18.922 1 98.25 160 LEU A C 1
ATOM 1170 O O . LEU A 1 160 ? 9.258 -9.25 -19.906 1 98.25 160 LEU A O 1
ATOM 1174 N N . PHE A 1 161 ? 9.594 -10.648 -18.188 1 96.38 161 PHE A N 1
ATOM 1175 C CA . PHE A 1 161 ? 10.984 -10.852 -18.562 1 96.38 161 PHE A CA 1
ATOM 1176 C C . PHE A 1 161 ? 11.484 -12.195 -18.031 1 96.38 161 PHE A C 1
ATOM 1178 O O . PHE A 1 161 ? 10.906 -12.766 -17.109 1 96.38 161 PHE A O 1
ATOM 1185 N N . PRO A 1 162 ? 12.531 -12.758 -18.688 1 94 162 PRO A N 1
ATOM 1186 C CA . PRO A 1 162 ? 13.07 -14.023 -18.172 1 94 162 PRO A CA 1
ATOM 1187 C C . PRO A 1 162 ? 13.609 -13.898 -16.75 1 94 162 PRO A C 1
ATOM 1189 O O . PRO A 1 162 ? 14.242 -12.898 -16.406 1 94 162 PRO A O 1
ATOM 1192 N N . ARG A 1 163 ? 13.281 -14.883 -15.945 1 86.5 163 ARG A N 1
ATOM 1193 C CA . ARG A 1 163 ? 13.82 -14.891 -14.586 1 86.5 163 ARG A CA 1
ATOM 1194 C C . ARG A 1 163 ? 15.328 -15.117 -14.594 1 86.5 163 ARG A C 1
ATOM 1196 O O . ARG A 1 163 ? 15.812 -16.062 -15.211 1 86.5 163 ARG A O 1
ATOM 1203 N N . ALA A 1 164 ? 16 -14.023 -14.055 1 67.5 164 ALA A N 1
ATOM 1204 C CA . ALA A 1 164 ? 17.453 -14.18 -14.047 1 67.5 164 ALA A CA 1
ATOM 1205 C C . ALA A 1 164 ? 17.859 -15.453 -13.312 1 67.5 164 ALA A C 1
ATOM 1207 O O . ALA A 1 164 ? 17.234 -15.844 -12.336 1 67.5 164 ALA A O 1
ATOM 1208 N N . ARG A 1 165 ? 18.344 -16.453 -14.008 1 54.97 165 ARG A N 1
ATOM 1209 C CA . ARG A 1 165 ? 18.875 -17.688 -13.414 1 54.97 165 ARG A CA 1
ATOM 1210 C C . ARG A 1 165 ? 19.844 -17.359 -12.281 1 54.97 165 ARG A C 1
ATOM 1212 O O . ARG A 1 165 ? 20.625 -16.422 -12.375 1 54.97 165 ARG A O 1
ATOM 1219 N N . SER A 1 166 ? 19.391 -17.609 -11 1 44.12 166 SER A N 1
ATOM 1220 C CA . SER A 1 166 ? 20.406 -17.516 -9.953 1 44.12 166 SER A CA 1
ATOM 1221 C C . SER A 1 166 ? 21.672 -18.25 -10.344 1 44.12 166 SER A C 1
ATOM 1223 O O . SER A 1 166 ? 21.625 -19.219 -11.117 1 44.12 166 SER A O 1
ATOM 1225 N N . MET B 1 1 ? 14.57 -26.547 10.039 1 43.09 1 MET B N 1
ATOM 1226 C CA . MET B 1 1 ? 13.664 -25.75 10.875 1 43.09 1 MET B CA 1
ATOM 1227 C C . MET B 1 1 ? 13.445 -24.375 10.273 1 43.09 1 MET B C 1
ATOM 1229 O O . MET B 1 1 ? 14.406 -23.641 10.008 1 43.09 1 MET B O 1
ATOM 1233 N N . GLN B 1 2 ? 12.336 -24.141 9.578 1 61.72 2 GLN B N 1
ATOM 1234 C CA . GLN B 1 2 ? 12.188 -22.922 8.773 1 61.72 2 GLN B CA 1
ATOM 1235 C C . GLN B 1 2 ? 12.422 -21.672 9.609 1 61.72 2 GLN B C 1
ATOM 1237 O O . GLN B 1 2 ? 11.984 -21.594 10.758 1 61.72 2 GLN B O 1
ATOM 1242 N N . ASP B 1 3 ? 13.523 -20.984 9.352 1 78.81 3 ASP B N 1
ATOM 1243 C CA . ASP B 1 3 ? 13.961 -19.797 10.094 1 78.81 3 ASP B CA 1
ATOM 1244 C C . ASP B 1 3 ? 12.836 -18.781 10.211 1 78.81 3 ASP B C 1
ATOM 1246 O O . ASP B 1 3 ? 12.602 -18 9.281 1 78.81 3 ASP B O 1
ATOM 1250 N N . MET B 1 4 ? 11.961 -18.922 11.188 1 90.81 4 MET B N 1
ATOM 1251 C CA . MET B 1 4 ? 10.867 -18 11.5 1 90.81 4 MET B CA 1
ATOM 1252 C C . MET B 1 4 ? 11.406 -16.656 11.961 1 90.81 4 MET B C 1
ATOM 1254 O O . MET B 1 4 ? 12.344 -16.594 12.758 1 90.81 4 MET B O 1
ATOM 1258 N N . ARG B 1 5 ? 11 -15.672 11.312 1 94.81 5 ARG B N 1
ATOM 1259 C CA . ARG B 1 5 ? 11.305 -14.289 11.656 1 94.81 5 ARG B CA 1
ATOM 1260 C C . ARG B 1 5 ? 10.109 -13.625 12.336 1 94.81 5 ARG B C 1
ATOM 1262 O O . ARG B 1 5 ? 8.969 -14.055 12.156 1 94.81 5 ARG B O 1
ATOM 1269 N N . SER B 1 6 ? 10.43 -12.586 13.219 1 96.75 6 SER B N 1
ATOM 1270 C CA . SER B 1 6 ? 9.359 -11.906 13.938 1 96.75 6 SER B CA 1
ATOM 1271 C C . SER B 1 6 ? 9.633 -10.406 14.047 1 96.75 6 SER B C 1
ATOM 1273 O O . SER B 1 6 ? 10.789 -9.984 14.062 1 96.75 6 SER B O 1
ATOM 1275 N N . ARG B 1 7 ? 8.625 -9.617 14.062 1 96.88 7 ARG B N 1
ATOM 1276 C CA . ARG B 1 7 ? 8.672 -8.18 14.289 1 96.88 7 ARG B CA 1
ATOM 1277 C C . ARG B 1 7 ? 7.504 -7.719 15.156 1 96.88 7 ARG B C 1
ATOM 1279 O O . ARG B 1 7 ? 6.359 -8.109 14.914 1 96.88 7 ARG B O 1
ATOM 1286 N N . THR B 1 8 ? 7.746 -6.945 16.141 1 97.69 8 THR B N 1
ATOM 1287 C CA . THR B 1 8 ? 6.711 -6.34 16.969 1 97.69 8 THR B CA 1
ATOM 1288 C C . THR B 1 8 ? 6.602 -4.844 16.688 1 97.69 8 THR B C 1
ATOM 1290 O O . THR B 1 8 ? 7.605 -4.129 16.703 1 97.69 8 THR B O 1
ATOM 1293 N N . THR B 1 9 ? 5.441 -4.418 16.375 1 97.12 9 THR B N 1
ATOM 1294 C CA . THR B 1 9 ? 5.172 -3.004 16.141 1 97.12 9 THR B CA 1
ATOM 1295 C C . THR B 1 9 ? 4.246 -2.447 17.219 1 97.12 9 THR B C 1
ATOM 1297 O O . THR B 1 9 ? 3.354 -3.148 17.703 1 97.12 9 THR B O 1
ATOM 1300 N N . THR B 1 10 ? 4.484 -1.231 17.609 1 97.19 10 THR B N 1
ATOM 1301 C CA . THR B 1 10 ? 3.65 -0.551 18.594 1 97.19 10 THR B CA 1
ATOM 1302 C C . THR B 1 10 ? 3.125 0.771 18.047 1 97.19 10 THR B C 1
ATOM 1304 O O . THR B 1 10 ? 3.752 1.377 17.172 1 97.19 10 THR B O 1
ATOM 1307 N N . TRP B 1 11 ? 1.958 1.138 18.484 1 95.5 11 TRP B N 1
ATOM 1308 C CA . TRP B 1 11 ? 1.381 2.422 18.109 1 95.5 11 TRP B CA 1
ATOM 1309 C C . TRP B 1 11 ? 0.42 2.93 19.172 1 95.5 11 TRP B C 1
ATOM 1311 O O . TRP B 1 11 ? 0.147 2.23 20.156 1 95.5 11 TRP B O 1
ATOM 1321 N N . ILE B 1 12 ? 0.043 4.148 19.078 1 94.12 12 ILE B N 1
ATOM 1322 C CA . ILE B 1 12 ? -1.007 4.762 19.875 1 94.12 12 ILE B CA 1
ATOM 1323 C C . ILE B 1 12 ? -2.291 4.863 19.062 1 94.12 12 ILE B C 1
ATOM 1325 O O . ILE B 1 12 ? -2.25 5.133 17.859 1 94.12 12 ILE B O 1
ATOM 1329 N N . ASP B 1 13 ? -3.41 4.629 19.703 1 90.88 13 ASP B N 1
ATOM 1330 C CA . ASP B 1 13 ? -4.695 4.738 19.016 1 90.88 13 ASP B CA 1
ATOM 1331 C C . ASP B 1 13 ? -4.836 6.086 18.312 1 90.88 13 ASP B C 1
ATOM 1333 O O . ASP B 1 13 ? -4.871 7.133 18.969 1 90.88 13 ASP B O 1
ATOM 1337 N N . PRO B 1 14 ? -5.012 6.035 16.984 1 90.44 14 PRO B N 1
ATOM 1338 C CA . PRO B 1 14 ? -5.047 7.32 16.281 1 90.44 14 PRO B CA 1
ATOM 1339 C C . PRO B 1 14 ? -6.352 8.078 16.5 1 90.44 14 PRO B C 1
ATOM 1341 O O . PRO B 1 14 ? -6.398 9.297 16.328 1 90.44 14 PRO B O 1
ATOM 1344 N N . ARG B 1 15 ? -7.391 7.395 16.797 1 88.81 15 ARG B N 1
ATOM 1345 C CA . ARG B 1 15 ? -8.688 8.039 16.984 1 88.81 15 ARG B CA 1
ATOM 1346 C C . ARG B 1 15 ? -8.656 8.984 18.172 1 88.81 15 ARG B C 1
ATOM 1348 O O . ARG B 1 15 ? -9.297 10.039 18.156 1 88.81 15 ARG B O 1
ATOM 1355 N N . ALA B 1 16 ? -7.953 8.617 19.172 1 86.25 16 ALA B N 1
ATOM 1356 C CA . ALA B 1 16 ? -7.805 9.477 20.344 1 86.25 16 ALA B CA 1
ATOM 1357 C C . ALA B 1 16 ? -7.066 10.766 19.984 1 86.25 16 ALA B C 1
ATOM 1359 O O . ALA B 1 16 ? -7.457 11.852 20.422 1 86.25 16 ALA B O 1
ATOM 1360 N N . SER B 1 17 ? -6.027 10.633 19.203 1 85.5 17 SER B N 1
ATOM 1361 C CA . SER B 1 17 ? -5.25 11.789 18.766 1 85.5 17 SER B CA 1
ATOM 1362 C C . SER B 1 17 ? -6.078 12.703 17.875 1 85.5 17 SER B C 1
ATOM 1364 O O . SER B 1 17 ? -6.035 13.93 18.016 1 85.5 17 SER B O 1
ATOM 1366 N N . ALA B 1 18 ? -6.828 12.086 16.969 1 85.5 18 ALA B N 1
ATOM 1367 C CA . ALA B 1 18 ? -7.668 12.859 16.047 1 85.5 18 ALA B CA 1
ATOM 1368 C C . ALA B 1 18 ? -8.703 13.672 16.828 1 85.5 18 ALA B C 1
ATOM 1370 O O . ALA B 1 18 ? -8.938 14.844 16.516 1 85.5 18 ALA B O 1
ATOM 1371 N N . ALA B 1 19 ? -9.234 13.141 17.812 1 84.5 19 ALA B N 1
ATOM 1372 C CA . ALA B 1 19 ? -10.25 13.805 18.609 1 84.5 19 ALA B CA 1
ATOM 1373 C C . ALA B 1 19 ? -9.648 14.961 19.422 1 84.5 19 ALA B C 1
ATOM 1375 O O . ALA B 1 19 ? -10.289 16 19.594 1 84.5 19 ALA B O 1
ATOM 1376 N N . ALA B 1 20 ? -8.453 14.836 19.734 1 86.19 20 ALA B N 1
ATOM 1377 C CA . ALA B 1 20 ? -7.797 15.805 20.609 1 86.19 20 ALA B CA 1
ATOM 1378 C C . ALA B 1 20 ? -7.293 17 19.812 1 86.19 20 ALA B C 1
ATOM 1380 O O . ALA B 1 20 ? -6.984 18.062 20.391 1 86.19 20 ALA B O 1
ATOM 1381 N N . HIS B 1 21 ? -7.277 16.875 18.469 1 86.25 21 HIS B N 1
ATOM 1382 C CA . HIS B 1 21 ? -6.637 17.922 17.656 1 86.25 21 HIS B CA 1
ATOM 1383 C C . HIS B 1 21 ? -7.551 18.375 16.531 1 86.25 21 HIS B C 1
ATOM 1385 O O . HIS B 1 21 ? -7.074 18.703 15.438 1 86.25 21 HIS B O 1
ATOM 1391 N N . GLU B 1 22 ? -8.836 18.281 16.688 1 83.94 22 GLU B N 1
ATOM 1392 C CA . GLU B 1 22 ? -9.844 18.609 15.695 1 83.94 22 GLU B CA 1
ATOM 1393 C C . GLU B 1 22 ? -9.75 20.078 15.281 1 83.94 22 GLU B C 1
ATOM 1395 O O . GLU B 1 22 ? -10.195 20.453 14.195 1 83.94 22 GLU B O 1
ATOM 1400 N N . GLY B 1 23 ? -9.086 20.938 15.906 1 90.44 23 GLY B N 1
ATOM 1401 C CA . GLY B 1 23 ? -9.055 22.359 15.633 1 90.44 23 GLY B CA 1
ATOM 1402 C C . GLY B 1 23 ? -7.848 22.797 14.82 1 90.44 23 GLY B C 1
ATOM 1403 O O . GLY B 1 23 ? -7.758 23.953 14.391 1 90.44 23 GLY B O 1
ATOM 1404 N N . LEU B 1 24 ? -7.062 21.906 14.43 1 95.12 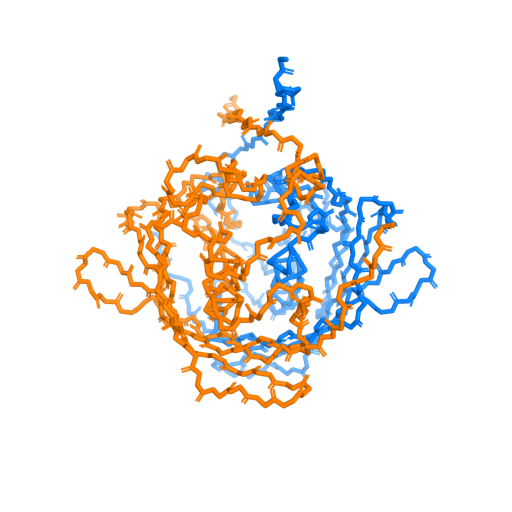24 LEU B N 1
ATOM 1405 C CA . LEU B 1 24 ? -5.836 22.234 13.711 1 95.12 24 LEU B CA 1
ATOM 1406 C C . LEU B 1 24 ? 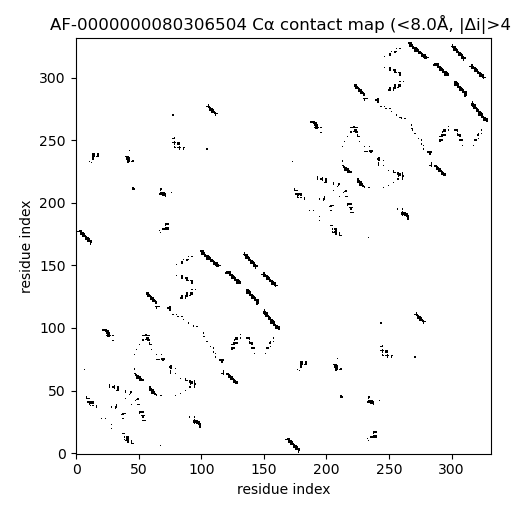-6.074 22.266 12.211 1 95.12 24 LEU B C 1
ATOM 1408 O O . LEU B 1 24 ? -6.859 21.469 11.688 1 95.12 24 LEU B O 1
ATOM 1412 N N . SER B 1 25 ? -5.375 23.266 11.578 1 97.5 25 SER B N 1
ATOM 1413 C CA . SER B 1 25 ? -5.289 23.172 10.125 1 97.5 25 SER B CA 1
ATOM 1414 C C . SER B 1 25 ? -4.527 21.922 9.695 1 97.5 25 SER B C 1
ATOM 1416 O O . SER B 1 25 ? -3.865 21.281 10.516 1 97.5 25 SER B O 1
ATOM 1418 N N . GLY B 1 26 ? -4.656 21.609 8.453 1 97.69 26 GLY B N 1
ATOM 1419 C CA . GLY B 1 26 ? -3.908 20.484 7.945 1 97.69 26 GLY B CA 1
ATOM 1420 C C . GLY B 1 26 ? -2.414 20.594 8.18 1 97.69 26 GLY B C 1
ATOM 1421 O O . GLY B 1 26 ? -1.78 19.641 8.648 1 97.69 26 GLY B O 1
ATOM 1422 N N . LEU B 1 27 ? -1.884 21.734 7.848 1 98.69 27 LEU B N 1
ATOM 1423 C CA . LEU B 1 27 ? -0.443 21.906 7.984 1 98.69 27 LEU B CA 1
ATOM 1424 C C . LEU B 1 27 ? -0.022 21.844 9.445 1 98.69 27 LEU B C 1
ATOM 1426 O O . LEU B 1 27 ? 0.977 21.203 9.781 1 98.69 27 LEU B O 1
ATOM 1430 N N . ALA B 1 28 ? -0.77 22.5 10.297 1 98.38 28 ALA B N 1
ATOM 1431 C CA . ALA B 1 28 ? -0.447 22.469 11.719 1 98.38 28 ALA B CA 1
ATOM 1432 C C . ALA B 1 28 ? -0.46 21.031 12.25 1 98.38 28 ALA B C 1
ATOM 1434 O O . ALA B 1 28 ? 0.375 20.672 13.086 1 98.38 28 ALA B O 1
ATOM 1435 N N . TRP B 1 29 ? -1.421 20.25 11.812 1 97.5 29 TRP B N 1
ATOM 1436 C CA . TRP B 1 29 ? -1.513 18.844 12.188 1 97.5 29 TRP B CA 1
ATOM 1437 C C . TRP B 1 29 ? -0.268 18.078 11.75 1 97.5 29 TRP B C 1
ATOM 1439 O O . TRP B 1 29 ? 0.355 17.391 12.555 1 97.5 29 TRP B O 1
ATOM 1449 N N . LEU B 1 30 ? 0.144 18.234 10.539 1 98.44 30 LEU B N 1
ATOM 1450 C CA . LEU B 1 30 ? 1.304 17.516 10.008 1 98.44 30 LEU B CA 1
ATOM 1451 C C . LEU B 1 30 ? 2.578 17.938 10.727 1 98.44 30 LEU B C 1
ATOM 1453 O O . LEU B 1 30 ? 3.422 17.109 11.047 1 98.44 30 LEU B O 1
ATOM 1457 N N . GLU B 1 31 ? 2.676 19.219 10.969 1 98.69 31 GLU B N 1
ATOM 1458 C CA . GLU B 1 31 ? 3.838 19.719 11.695 1 98.69 31 GLU B CA 1
ATOM 1459 C C . GLU B 1 31 ? 3.895 19.156 13.109 1 98.69 31 GLU B C 1
ATOM 1461 O O . GLU B 1 31 ? 4.977 18.906 13.641 1 98.69 31 GLU B O 1
ATOM 1466 N N . ALA B 1 32 ? 2.717 18.984 13.703 1 97.94 32 ALA B N 1
ATOM 1467 C CA . ALA B 1 32 ? 2.656 18.406 15.047 1 97.94 32 ALA B CA 1
ATOM 1468 C C . ALA B 1 32 ? 3.113 16.953 15.039 1 97.94 32 ALA B C 1
ATOM 1470 O O . ALA B 1 32 ? 3.729 16.484 16 1 97.94 32 ALA B O 1
ATOM 1471 N N . ILE B 1 33 ? 2.818 16.219 14.016 1 97.94 33 ILE B N 1
ATOM 1472 C CA . ILE B 1 33 ? 3.295 14.852 13.898 1 97.94 33 ILE B CA 1
ATOM 1473 C C . ILE B 1 33 ? 4.812 14.844 13.727 1 97.94 33 ILE B C 1
ATOM 1475 O O . ILE B 1 33 ? 5.516 14.086 14.406 1 97.94 33 ILE B O 1
ATOM 1479 N N . VAL B 1 34 ? 5.324 15.703 12.828 1 98.62 34 VAL B N 1
ATOM 1480 C CA . VAL B 1 34 ? 6.758 15.797 12.578 1 98.62 34 VAL B CA 1
ATOM 1481 C C . VAL B 1 34 ? 7.496 16.109 13.875 1 98.62 34 VAL B C 1
ATOM 1483 O O . VAL B 1 34 ? 8.555 15.539 14.148 1 98.62 34 VAL B O 1
ATOM 1486 N N . ALA B 1 35 ? 6.844 16.953 14.672 1 98.12 35 ALA B N 1
ATOM 1487 C CA . ALA B 1 35 ? 7.469 17.422 15.906 1 98.12 35 ALA B CA 1
ATOM 1488 C C . ALA B 1 35 ? 7.277 16.406 17.031 1 98.12 35 ALA B C 1
ATOM 1490 O O . ALA B 1 35 ? 7.82 16.578 18.125 1 98.12 35 ALA B O 1
ATOM 1491 N N . GLY B 1 36 ? 6.461 15.438 16.891 1 96.25 36 GLY B N 1
ATOM 1492 C CA . GLY B 1 36 ? 6.246 14.406 17.891 1 96.25 36 GLY B CA 1
ATOM 1493 C C . GLY B 1 36 ? 5.164 14.766 18.891 1 96.25 36 GLY B C 1
ATOM 1494 O O . GLY B 1 36 ? 4.984 14.078 19.891 1 96.25 36 GLY B O 1
ATOM 1495 N N . ARG B 1 37 ? 4.469 15.836 18.656 1 95.56 37 ARG B N 1
ATOM 1496 C CA . ARG B 1 37 ? 3.377 16.219 19.547 1 95.56 37 ARG B CA 1
ATOM 1497 C C . ARG B 1 37 ? 2.137 15.367 19.297 1 95.56 37 ARG B C 1
ATOM 1499 O O . ARG B 1 37 ? 1.314 15.18 20.188 1 95.56 37 ARG B O 1
ATOM 1506 N N . ILE B 1 38 ? 1.909 14.992 18.078 1 95.62 38 ILE B N 1
ATOM 1507 C CA . ILE B 1 38 ? 0.915 14 17.688 1 95.62 38 ILE B CA 1
ATOM 1508 C C . ILE B 1 38 ? 1.612 12.719 17.219 1 95.62 38 ILE B C 1
ATOM 1510 O O . ILE B 1 38 ? 2.564 12.773 16.438 1 95.62 38 ILE B O 1
ATOM 1514 N N . PRO B 1 39 ? 1.192 11.609 17.734 1 95.62 39 PRO B N 1
ATOM 1515 C CA . PRO B 1 39 ? 1.861 10.367 17.344 1 95.62 39 PRO B CA 1
ATOM 1516 C C . PRO B 1 39 ? 1.725 10.062 15.859 1 95.62 39 PRO B C 1
ATOM 1518 O O . PRO B 1 39 ? 0.716 10.422 15.242 1 95.62 39 PRO B O 1
ATOM 1521 N N . GLN B 1 40 ? 2.801 9.383 15.328 1 97.12 40 GLN B N 1
ATOM 1522 C CA . GLN B 1 40 ? 2.664 8.797 13.992 1 97.12 40 GLN B CA 1
ATOM 1523 C C . GLN B 1 40 ? 1.503 7.812 13.938 1 97.12 40 GLN B C 1
ATOM 1525 O O . GLN B 1 40 ? 1.195 7.152 14.938 1 97.12 40 GLN B O 1
ATOM 1530 N N . PRO B 1 41 ? 0.881 7.703 12.789 1 97.19 41 PRO B N 1
ATOM 1531 C CA . PRO B 1 41 ? -0.216 6.738 12.688 1 97.19 41 PRO B CA 1
ATOM 1532 C C . PRO B 1 41 ? 0.271 5.293 12.672 1 97.19 41 PRO B C 1
ATOM 1534 O O . PRO B 1 41 ? 1.437 5.031 12.367 1 97.19 41 PRO B O 1
ATOM 1537 N N . PRO B 1 42 ? -0.601 4.305 12.969 1 97.81 42 PRO B N 1
ATOM 1538 C CA . PRO B 1 42 ? -0.235 2.889 13.031 1 97.81 42 PRO B CA 1
ATOM 1539 C C . PRO B 1 42 ? 0.389 2.381 11.734 1 97.81 42 PRO B C 1
ATOM 1541 O O . PRO B 1 42 ? 1.335 1.591 11.766 1 97.81 42 PRO B O 1
ATOM 1544 N N . ILE B 1 43 ? -0.082 2.773 10.57 1 98.44 43 ILE B N 1
ATOM 1545 C CA . ILE B 1 43 ? 0.435 2.311 9.281 1 98.44 43 ILE B CA 1
ATOM 1546 C C . ILE B 1 43 ? 1.929 2.615 9.188 1 98.44 43 ILE B C 1
ATOM 1548 O O . ILE B 1 43 ? 2.688 1.849 8.594 1 98.44 43 ILE B O 1
ATOM 1552 N N . SER B 1 44 ? 2.371 3.742 9.758 1 98.06 44 SER B N 1
ATOM 1553 C CA . SER B 1 44 ? 3.775 4.133 9.75 1 98.06 44 SER B CA 1
ATOM 1554 C C . SER B 1 44 ? 4.633 3.129 10.508 1 98.06 44 SER B C 1
ATOM 1556 O O . SER B 1 44 ? 5.691 2.717 10.023 1 98.06 44 SER B O 1
ATOM 1558 N N . ALA B 1 45 ? 4.145 2.711 11.648 1 97.75 45 ALA B N 1
ATOM 1559 C CA . ALA B 1 45 ? 4.859 1.708 12.438 1 97.75 45 ALA B CA 1
ATOM 1560 C C . ALA B 1 45 ? 4.871 0.36 11.719 1 97.75 45 ALA B C 1
ATOM 1562 O O . ALA B 1 45 ? 5.895 -0.329 11.695 1 97.75 45 ALA B O 1
ATOM 1563 N N . THR B 1 46 ? 3.805 0.02 11.227 1 98.56 46 THR B N 1
ATOM 1564 C CA . THR B 1 46 ? 3.627 -1.276 10.578 1 98.56 46 THR B CA 1
ATOM 1565 C C . THR B 1 46 ? 4.57 -1.422 9.391 1 98.56 46 THR B C 1
ATOM 1567 O O . THR B 1 46 ? 5.18 -2.477 9.195 1 98.56 46 THR B O 1
ATOM 1570 N N . LEU B 1 47 ? 4.727 -0.354 8.609 1 98.62 47 LEU B N 1
ATOM 1571 C CA . LEU B 1 47 ? 5.492 -0.463 7.375 1 98.62 47 LEU B CA 1
ATOM 1572 C C . LEU B 1 47 ? 6.855 0.206 7.52 1 98.62 47 LEU B C 1
ATOM 1574 O O . LEU B 1 47 ? 7.676 0.159 6.602 1 98.62 47 LEU B O 1
ATOM 1578 N N . ASP B 1 48 ? 7.062 0.84 8.625 1 98.19 48 ASP B N 1
ATOM 1579 C CA . ASP B 1 48 ? 8.359 1.399 8.992 1 98.19 48 ASP B CA 1
ATOM 1580 C C . ASP B 1 48 ? 8.727 2.582 8.102 1 98.19 48 ASP B C 1
ATOM 1582 O O . ASP B 1 48 ? 9.789 2.592 7.48 1 98.19 48 ASP B O 1
ATOM 1586 N N . PHE B 1 49 ? 7.926 3.568 8.148 1 98.75 49 PHE B N 1
ATOM 1587 C CA . PHE B 1 49 ? 8.211 4.879 7.574 1 98.75 49 PHE B CA 1
ATOM 1588 C C . PHE B 1 49 ? 7.57 5.984 8.406 1 98.75 49 PHE B C 1
ATOM 1590 O O . PHE B 1 49 ? 6.656 5.727 9.195 1 98.75 49 PHE B O 1
ATOM 1597 N N . VAL B 1 50 ? 8.047 7.23 8.234 1 98.69 50 VAL B N 1
ATOM 1598 C CA . VAL B 1 50 ? 7.527 8.344 9.023 1 98.69 50 VAL B CA 1
ATOM 1599 C C . VAL B 1 50 ? 7.559 9.625 8.188 1 98.69 50 VAL B C 1
ATOM 1601 O O . VAL B 1 50 ? 8.375 9.758 7.273 1 98.69 50 VAL B O 1
ATOM 1604 N N . ILE B 1 51 ? 6.668 10.523 8.508 1 98.94 51 ILE B N 1
ATOM 1605 C CA . ILE B 1 51 ? 6.785 11.867 7.957 1 98.94 51 ILE B CA 1
ATOM 1606 C C . ILE B 1 51 ? 7.941 12.602 8.633 1 98.94 51 ILE B C 1
ATOM 1608 O O . ILE B 1 51 ? 8.086 12.547 9.852 1 98.94 51 ILE B O 1
ATOM 1612 N N . VAL B 1 52 ? 8.75 13.305 7.828 1 98.94 52 VAL B N 1
ATOM 1613 C CA . VAL B 1 52 ? 9.922 13.945 8.414 1 98.94 52 VAL B CA 1
ATOM 1614 C C . VAL B 1 52 ? 9.875 15.445 8.148 1 98.94 52 VAL B C 1
ATOM 1616 O O . VAL B 1 52 ? 10.602 16.219 8.789 1 98.94 52 VAL B O 1
ATOM 1619 N N . GLU B 1 53 ? 9.055 15.852 7.172 1 98.94 53 GLU B N 1
ATOM 1620 C CA . GLU B 1 53 ? 8.938 17.266 6.82 1 98.94 53 GLU B CA 1
ATOM 1621 C C . GLU B 1 53 ? 7.547 17.594 6.289 1 98.94 53 GLU B C 1
ATOM 1623 O O . GLU B 1 53 ? 6.965 16.812 5.539 1 98.94 53 GLU B O 1
ATOM 1628 N N . ALA B 1 54 ? 7.004 18.719 6.648 1 98.88 54 ALA B N 1
ATOM 1629 C CA . ALA B 1 54 ? 5.766 19.266 6.098 1 98.88 54 ALA B CA 1
ATOM 1630 C C . ALA B 1 54 ? 5.84 20.781 5.961 1 98.88 54 ALA B C 1
ATOM 1632 O O . ALA B 1 54 ? 6.328 21.469 6.859 1 98.88 54 ALA B O 1
ATOM 1633 N N . ARG B 1 55 ? 5.465 21.25 4.832 1 98.81 55 ARG B N 1
ATOM 1634 C CA . ARG B 1 55 ? 5.25 22.672 4.52 1 98.81 55 ARG B CA 1
ATOM 1635 C C . ARG B 1 55 ? 3.984 22.859 3.688 1 98.81 55 ARG B C 1
ATOM 1637 O O . ARG B 1 55 ? 3.381 21.875 3.234 1 98.81 55 ARG B O 1
ATOM 1644 N N . HIS B 1 56 ? 3.621 24.125 3.582 1 98.88 56 HIS B N 1
ATOM 1645 C CA . HIS B 1 56 ? 2.449 24.391 2.758 1 98.88 56 HIS B CA 1
ATOM 1646 C C . HIS B 1 56 ? 2.613 23.812 1.36 1 98.88 56 HIS B C 1
ATOM 1648 O O . HIS B 1 56 ? 3.488 24.234 0.602 1 98.88 56 HIS B O 1
ATOM 1654 N N . GLY B 1 57 ? 1.877 22.828 1.026 1 98.88 57 GLY B N 1
ATOM 1655 C CA . GLY B 1 57 ? 1.854 22.188 -0.284 1 98.88 57 GLY B CA 1
ATOM 1656 C C . GLY B 1 57 ? 2.912 21.125 -0.447 1 98.88 57 GLY B C 1
ATOM 1657 O O . GLY B 1 57 ? 3.191 20.688 -1.564 1 98.88 57 GLY B O 1
ATOM 1658 N N . PHE B 1 58 ? 3.531 20.734 0.651 1 98.94 58 PHE B N 1
ATOM 1659 C CA . PHE B 1 58 ? 4.664 19.812 0.539 1 98.94 58 PHE B CA 1
ATOM 1660 C C . PHE B 1 58 ? 4.73 18.891 1.745 1 98.94 58 PHE B C 1
ATOM 1662 O O . PHE B 1 58 ? 4.496 19.312 2.877 1 98.94 58 PHE B O 1
ATOM 1669 N N . ALA B 1 59 ? 5.09 17.625 1.511 1 98.94 59 ALA B N 1
ATOM 1670 C CA . ALA B 1 59 ? 5.371 16.672 2.58 1 98.94 59 ALA B CA 1
ATOM 1671 C C . ALA B 1 59 ? 6.465 15.695 2.168 1 98.94 59 ALA B C 1
ATOM 1673 O O . ALA B 1 59 ? 6.559 15.32 0.998 1 98.94 59 ALA B O 1
ATOM 1674 N N . ALA B 1 60 ? 7.285 15.297 3.133 1 99 60 ALA B N 1
ATOM 1675 C CA . ALA B 1 60 ? 8.336 14.305 2.906 1 99 60 ALA B CA 1
ATOM 1676 C C . ALA B 1 60 ? 8.289 13.195 3.953 1 99 60 ALA B C 1
ATOM 1678 O O . ALA B 1 60 ? 8.086 13.469 5.141 1 99 60 ALA B O 1
ATOM 1679 N N . PHE B 1 61 ? 8.43 12.008 3.502 1 98.94 61 PHE B N 1
ATOM 1680 C CA . PHE B 1 61 ? 8.516 10.812 4.324 1 98.94 61 PHE B CA 1
ATOM 1681 C C . PHE B 1 61 ? 9.836 10.094 4.102 1 98.94 61 PHE B C 1
ATOM 1683 O O . PHE B 1 61 ? 10.43 10.188 3.025 1 98.94 61 PHE B O 1
ATOM 1690 N N . GLU B 1 62 ? 10.281 9.375 5.082 1 98.94 62 GLU B N 1
ATOM 1691 C CA . GLU B 1 62 ? 11.414 8.461 4.977 1 98.94 62 GLU B CA 1
ATOM 1692 C C . GLU B 1 62 ? 11.086 7.098 5.57 1 98.94 62 GLU B C 1
ATOM 1694 O O . GLU B 1 62 ? 10.312 7 6.523 1 98.94 62 GLU B O 1
ATOM 1699 N N . GLY B 1 63 ? 11.609 6.062 4.977 1 98.5 63 GLY B N 1
ATOM 1700 C CA . GLY B 1 63 ? 11.438 4.703 5.457 1 98.5 63 GLY B CA 1
ATOM 1701 C C . GLY B 1 63 ? 12.602 3.797 5.109 1 98.5 63 GLY B C 1
ATOM 1702 O O . GLY B 1 63 ? 13.469 4.168 4.312 1 98.5 63 GLY B O 1
ATOM 1703 N N . THR B 1 64 ? 12.672 2.693 5.75 1 98.12 64 THR B N 1
ATOM 1704 C CA . THR B 1 64 ? 13.625 1.628 5.457 1 98.12 64 THR B CA 1
ATOM 1705 C C . THR B 1 64 ? 12.914 0.283 5.336 1 98.12 64 THR B C 1
ATOM 1707 O O . THR B 1 64 ? 12.672 -0.391 6.344 1 98.12 64 THR B O 1
ATOM 1710 N N . PRO B 1 65 ? 12.562 -0.067 4.109 1 97.88 65 PRO B N 1
ATOM 1711 C CA . PRO B 1 65 ? 11.875 -1.353 3.963 1 97.88 65 PRO B CA 1
ATOM 1712 C C . PRO B 1 65 ? 12.734 -2.535 4.402 1 97.88 65 PRO B C 1
ATOM 1714 O O . PRO B 1 65 ? 13.922 -2.59 4.086 1 97.88 65 PRO B O 1
ATOM 1717 N N . GLY B 1 66 ? 12.164 -3.393 5.203 1 96.94 66 GLY B N 1
ATOM 1718 C CA . GLY B 1 66 ? 12.82 -4.605 5.66 1 96.94 66 GLY B CA 1
ATOM 1719 C C . GLY B 1 66 ? 12.148 -5.871 5.16 1 96.94 66 GLY B C 1
ATOM 1720 O O . GLY B 1 66 ? 11.328 -5.824 4.242 1 96.94 66 GLY B O 1
ATOM 1721 N N . GLU B 1 67 ? 12.531 -7.027 5.719 1 96.25 67 GLU B N 1
ATOM 1722 C CA . GLU B 1 67 ? 12.031 -8.328 5.277 1 96.25 67 GLU B CA 1
ATOM 1723 C C . GLU B 1 67 ? 10.516 -8.414 5.434 1 96.25 67 GLU B C 1
ATOM 1725 O O . GLU B 1 67 ? 9.844 -9.094 4.656 1 96.25 67 GLU B O 1
ATOM 1730 N N . HIS B 1 68 ? 9.953 -7.652 6.371 1 97.69 68 HIS B N 1
ATOM 1731 C CA . HIS B 1 68 ? 8.547 -7.758 6.75 1 97.69 68 HIS B CA 1
ATOM 1732 C C . HIS B 1 68 ? 7.637 -7.246 5.637 1 97.69 68 HIS B C 1
ATOM 1734 O O . HIS B 1 68 ? 6.418 -7.418 5.699 1 97.69 68 HIS B O 1
ATOM 1740 N N . VAL B 1 69 ? 8.227 -6.578 4.613 1 98.38 69 VAL B N 1
ATOM 1741 C CA . VAL B 1 69 ? 7.367 -6.051 3.559 1 98.38 69 VAL B CA 1
ATOM 1742 C C . VAL B 1 69 ? 7.719 -6.707 2.227 1 98.38 69 VAL B C 1
ATOM 1744 O O . VAL B 1 69 ? 7.402 -6.176 1.16 1 98.38 69 VAL B O 1
ATOM 1747 N N . LEU B 1 70 ? 8.375 -7.875 2.219 1 97.81 70 LEU B N 1
ATOM 1748 C CA . LEU B 1 70 ? 8.812 -8.531 0.992 1 97.81 70 LEU B CA 1
ATOM 1749 C C . LEU B 1 70 ? 7.656 -9.281 0.335 1 97.81 70 LEU B C 1
ATOM 1751 O O . LEU B 1 70 ? 6.73 -9.727 1.018 1 97.81 70 LEU B O 1
ATOM 1755 N N . ASN B 1 71 ? 7.746 -9.328 -0.966 1 96.38 71 ASN B N 1
ATOM 1756 C CA . ASN B 1 71 ? 6.855 -10.164 -1.77 1 96.38 71 ASN B CA 1
ATOM 1757 C C . ASN B 1 71 ? 7.367 -11.594 -1.876 1 96.38 71 ASN B C 1
ATOM 1759 O O . ASN B 1 71 ? 8.391 -11.938 -1.286 1 96.38 71 ASN B O 1
ATOM 1763 N N . PRO B 1 72 ? 6.633 -12.477 -2.521 1 91.38 72 PRO B N 1
ATOM 1764 C CA . PRO B 1 72 ? 7.027 -13.891 -2.578 1 91.38 72 PRO B CA 1
ATOM 1765 C C . PRO B 1 72 ? 8.367 -14.102 -3.271 1 91.38 72 PRO B C 1
ATOM 1767 O O . PRO B 1 72 ? 9.047 -15.109 -3.025 1 91.38 72 PRO B O 1
ATOM 1770 N N . MET B 1 73 ? 8.727 -13.125 -4.141 1 88.25 73 MET B N 1
ATOM 1771 C CA . MET B 1 73 ? 9.969 -13.273 -4.898 1 88.25 73 MET B CA 1
ATOM 1772 C C . MET B 1 73 ? 11.156 -12.766 -4.09 1 88.25 73 MET B C 1
ATOM 1774 O O . MET B 1 73 ? 12.305 -12.883 -4.523 1 88.25 73 MET B O 1
ATOM 1778 N N . GLY B 1 74 ? 10.93 -12.117 -2.975 1 91.38 74 GLY B N 1
ATOM 1779 C CA . GLY B 1 74 ? 12.008 -11.703 -2.094 1 91.38 74 GLY B CA 1
ATOM 1780 C C . GLY B 1 74 ? 12.398 -10.25 -2.277 1 91.38 74 GLY B C 1
ATOM 1781 O O . GLY B 1 74 ? 13.43 -9.805 -1.763 1 91.38 74 GLY B O 1
ATOM 1782 N N . SER B 1 75 ? 11.703 -9.555 -3.055 1 94.88 75 SER B N 1
ATOM 1783 C CA . SER B 1 75 ? 11.891 -8.109 -3.156 1 94.88 75 SER B CA 1
ATOM 1784 C C . SER B 1 75 ? 10.797 -7.355 -2.408 1 94.88 75 SER B C 1
ATOM 1786 O O . SER B 1 75 ? 9.812 -7.953 -1.976 1 94.88 75 SER B O 1
ATOM 1788 N N . VAL B 1 76 ? 11.039 -6.082 -2.191 1 98 76 VAL B N 1
ATOM 1789 C CA . VAL B 1 76 ? 10.023 -5.27 -1.528 1 98 76 VAL B CA 1
ATOM 1790 C C . VAL B 1 76 ? 8.766 -5.215 -2.383 1 98 76 VAL B C 1
ATOM 1792 O O . VAL B 1 76 ? 8.828 -4.957 -3.586 1 98 76 VAL B O 1
ATOM 1795 N N . HIS B 1 77 ? 7.645 -5.508 -1.804 1 98.62 77 HIS B N 1
ATOM 1796 C CA . HIS B 1 77 ? 6.355 -5.512 -2.486 1 98.62 77 HIS B CA 1
ATOM 1797 C C . HIS B 1 77 ? 6.02 -4.129 -3.039 1 98.62 77 HIS B C 1
ATOM 1799 O O . HIS B 1 77 ? 6.258 -3.117 -2.375 1 98.62 77 HIS B O 1
ATOM 1805 N N . GLY B 1 78 ? 5.414 -4.023 -4.211 1 98.5 78 GLY B N 1
ATOM 1806 C CA . GLY B 1 78 ? 5.023 -2.754 -4.801 1 98.5 78 GLY B CA 1
ATOM 1807 C C . GLY B 1 78 ? 4.066 -1.963 -3.93 1 98.5 78 GLY B C 1
ATOM 1808 O O . GLY B 1 78 ? 4.027 -0.732 -3.996 1 98.5 78 GLY B O 1
ATOM 1809 N N . GLY B 1 79 ? 3.301 -2.65 -3.133 1 98.75 79 GLY B N 1
ATOM 1810 C CA . GLY B 1 79 ? 2.385 -2.012 -2.201 1 98.75 79 GLY B CA 1
ATOM 1811 C C . GLY B 1 79 ? 3.08 -1.0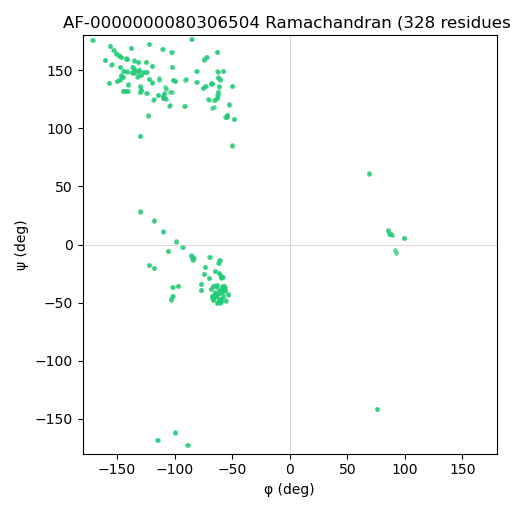99 -1.211 1 98.75 79 GLY B C 1
ATOM 1812 O O . GLY B 1 79 ? 2.48 -0.146 -0.708 1 98.75 79 GLY B O 1
ATOM 1813 N N . TYR B 1 80 ? 4.387 -1.376 -0.881 1 98.88 80 TYR B N 1
ATOM 1814 C CA . TYR B 1 80 ? 5.152 -0.505 0.003 1 98.88 80 TYR B CA 1
ATOM 1815 C C . TYR B 1 80 ? 5.324 0.879 -0.612 1 98.88 80 TYR B C 1
ATOM 1817 O O . TYR B 1 80 ? 5.047 1.892 0.035 1 98.88 80 TYR B O 1
ATOM 1825 N N . ALA B 1 81 ? 5.785 0.884 -1.884 1 98.88 81 ALA B N 1
ATOM 1826 C CA . ALA B 1 81 ? 5.945 2.146 -2.6 1 98.88 81 ALA B CA 1
ATOM 1827 C C . ALA B 1 81 ? 4.609 2.871 -2.74 1 98.88 81 ALA B C 1
ATOM 1829 O O . ALA B 1 81 ? 4.535 4.09 -2.564 1 98.88 81 ALA B O 1
ATOM 1830 N N . CYS B 1 82 ? 3.549 2.129 -3.047 1 98.88 82 CYS B N 1
ATOM 1831 C CA . CYS B 1 82 ? 2.219 2.715 -3.178 1 98.88 82 CYS B CA 1
ATOM 1832 C C . CYS B 1 82 ? 1.786 3.381 -1.876 1 98.88 82 CYS B C 1
ATOM 1834 O O . CYS B 1 82 ? 1.272 4.5 -1.888 1 98.88 82 CYS B O 1
ATOM 1836 N N . THR B 1 83 ? 1.972 2.662 -0.778 1 98.88 83 THR B N 1
ATOM 1837 C CA . THR B 1 83 ? 1.54 3.172 0.519 1 98.88 83 THR B CA 1
ATOM 1838 C C . THR B 1 83 ? 2.328 4.426 0.896 1 98.88 83 THR B C 1
ATOM 1840 O O . THR B 1 83 ? 1.756 5.398 1.389 1 98.88 83 THR B O 1
ATOM 1843 N N . LEU B 1 84 ? 3.607 4.367 0.696 1 98.88 84 LEU B N 1
ATOM 1844 C CA . LEU B 1 84 ? 4.457 5.516 0.995 1 98.88 84 LEU B CA 1
ATOM 1845 C C . LEU B 1 84 ? 4.055 6.719 0.152 1 98.88 84 LEU B C 1
ATOM 1847 O O . LEU B 1 84 ? 3.912 7.828 0.674 1 98.88 84 LEU B O 1
ATOM 1851 N N . LEU B 1 85 ? 3.881 6.5 -1.145 1 98.94 85 LEU B N 1
ATOM 1852 C CA . LEU B 1 85 ? 3.443 7.578 -2.027 1 98.94 85 LEU B CA 1
ATOM 1853 C C . LEU B 1 85 ? 2.068 8.094 -1.617 1 98.94 85 LEU B C 1
ATOM 1855 O O . LEU B 1 85 ? 1.843 9.305 -1.569 1 98.94 85 LEU B O 1
ATOM 1859 N N . ASP B 1 86 ? 1.13 7.211 -1.372 1 98.94 86 ASP B N 1
ATOM 1860 C CA . ASP B 1 86 ? -0.196 7.629 -0.929 1 98.94 86 ASP B CA 1
ATOM 1861 C C . ASP B 1 86 ? -0.104 8.531 0.302 1 98.94 86 ASP B C 1
ATOM 1863 O O . ASP B 1 86 ? -0.825 9.523 0.405 1 98.94 86 ASP B O 1
ATOM 1867 N N . SER B 1 87 ? 0.747 8.188 1.262 1 98.88 87 SER B N 1
ATOM 1868 C CA . SER B 1 87 ? 0.947 8.977 2.475 1 98.88 87 SER B CA 1
ATOM 1869 C C . SER B 1 87 ? 1.462 10.375 2.148 1 98.88 87 SER B C 1
ATOM 1871 O O . SER B 1 87 ? 0.934 11.367 2.652 1 98.88 87 SER B O 1
ATOM 1873 N N . ALA B 1 88 ? 2.494 10.414 1.309 1 98.94 88 ALA B N 1
ATOM 1874 C CA . ALA B 1 88 ? 3.098 11.695 0.969 1 98.94 88 ALA B CA 1
ATOM 1875 C C . ALA B 1 88 ? 2.129 12.57 0.173 1 98.94 88 ALA B C 1
ATOM 1877 O O . ALA B 1 88 ? 1.98 13.758 0.453 1 98.94 88 ALA B O 1
ATOM 1878 N N . LEU B 1 89 ? 1.504 11.984 -0.839 1 98.94 89 LEU B N 1
ATOM 1879 C CA . LEU B 1 89 ? 0.564 12.703 -1.691 1 98.94 89 LEU B CA 1
ATOM 1880 C C . LEU B 1 89 ? -0.606 13.242 -0.875 1 98.94 89 LEU B C 1
ATOM 1882 O O . LEU B 1 89 ? -0.961 14.422 -0.994 1 98.94 89 LEU B O 1
ATOM 1886 N N . GLY B 1 90 ? -1.209 12.359 -0.067 1 98.75 90 GLY B N 1
ATOM 1887 C CA . GLY B 1 90 ? -2.287 12.797 0.807 1 98.75 90 GLY B CA 1
ATOM 1888 C C . GLY B 1 90 ? -1.872 13.891 1.766 1 98.75 90 GLY B C 1
ATOM 1889 O O . GLY B 1 90 ? -2.635 14.828 2.014 1 98.75 90 GLY B O 1
ATOM 1890 N N . SER B 1 91 ? -0.676 13.812 2.307 1 98.88 91 SER B N 1
ATOM 1891 C CA . SER B 1 91 ? -0.185 14.812 3.252 1 98.88 91 SER B CA 1
ATOM 1892 C C . SER B 1 91 ? 0.06 16.156 2.566 1 98.88 91 SER B C 1
ATOM 1894 O O . SER B 1 91 ? -0.148 17.203 3.166 1 98.88 91 SER B O 1
ATOM 1896 N N . ALA B 1 92 ? 0.589 16.094 1.316 1 98.94 92 ALA B N 1
ATOM 1897 C CA . ALA B 1 92 ? 0.708 17.344 0.559 1 98.94 92 ALA B CA 1
ATOM 1898 C C . ALA B 1 92 ? -0.65 18.016 0.4 1 98.94 92 ALA B C 1
ATOM 1900 O O . ALA B 1 92 ? -0.771 19.234 0.586 1 98.94 92 ALA B O 1
ATOM 1901 N N . VAL B 1 93 ? -1.655 17.281 0.073 1 98.88 93 VAL B N 1
ATOM 1902 C CA . VAL B 1 93 ? -3.014 17.797 -0.046 1 98.88 93 VAL B CA 1
ATOM 1903 C C . VAL B 1 93 ? -3.48 18.344 1.302 1 98.88 93 VAL B C 1
ATOM 1905 O O . VAL B 1 93 ? -3.986 19.453 1.385 1 98.88 93 VAL B O 1
ATOM 1908 N N . MET B 1 94 ? -3.305 17.562 2.314 1 98.44 94 MET B N 1
ATOM 1909 C CA . MET B 1 94 ? -3.732 17.953 3.654 1 98.44 94 MET B CA 1
ATOM 1910 C C . MET B 1 94 ? -3.09 19.281 4.066 1 98.44 94 MET B C 1
ATOM 1912 O O . MET B 1 94 ? -3.723 20.094 4.73 1 98.44 94 MET B O 1
ATOM 1916 N N . SER B 1 95 ? -1.884 19.484 3.701 1 98.81 95 SER B N 1
ATOM 1917 C CA . SER B 1 95 ? -1.096 20.625 4.145 1 98.81 95 SER B CA 1
ATOM 1918 C C . SER B 1 95 ? -1.727 21.938 3.693 1 98.81 95 SER B C 1
ATOM 1920 O O . SER B 1 95 ? -1.386 23 4.207 1 98.81 95 SER B O 1
ATOM 1922 N N . VAL B 1 96 ? -2.637 21.906 2.756 1 98.75 96 VAL B N 1
ATOM 1923 C CA . VAL B 1 96 ? -3.193 23.156 2.238 1 98.75 96 VAL B CA 1
ATOM 1924 C C . VAL B 1 96 ? -4.648 23.297 2.684 1 98.75 96 VAL B C 1
ATOM 1926 O O . VAL B 1 96 ? -5.387 24.125 2.162 1 98.75 96 VAL B O 1
ATOM 1929 N N . LEU B 1 97 ? -5.094 22.484 3.57 1 98.06 97 LEU B N 1
ATOM 1930 C CA . LEU B 1 97 ? -6.488 22.484 3.99 1 98.06 97 LEU B CA 1
ATOM 1931 C C . LEU B 1 97 ? -6.66 23.234 5.301 1 98.06 97 LEU B C 1
ATOM 1933 O O . LEU B 1 97 ? -5.82 23.141 6.199 1 98.06 97 LEU B O 1
ATOM 1937 N N . ASP B 1 98 ? -7.711 23.953 5.379 1 96.81 98 ASP B N 1
ATOM 1938 C CA . ASP B 1 98 ? -8.086 24.656 6.602 1 96.81 98 ASP B CA 1
ATOM 1939 C C . ASP B 1 98 ? -8.641 23.688 7.648 1 96.81 98 ASP B C 1
ATOM 1941 O O . ASP B 1 98 ? -9.039 22.578 7.32 1 96.81 98 ASP B O 1
ATOM 1945 N N . ALA B 1 99 ? -8.578 24.188 8.93 1 96 99 ALA B N 1
ATOM 1946 C CA . ALA B 1 99 ? -9.273 23.453 9.977 1 96 99 ALA B CA 1
ATOM 1947 C C . ALA B 1 99 ? -10.719 23.156 9.57 1 96 99 ALA B C 1
ATOM 1949 O O . ALA B 1 99 ? -11.391 24.016 8.992 1 96 99 ALA B O 1
ATOM 1950 N N . GLY B 1 100 ? -11.148 21.969 9.82 1 93.56 100 GLY B N 1
ATOM 1951 C CA . GLY B 1 100 ? -12.531 21.609 9.555 1 93.56 100 GLY B CA 1
ATOM 1952 C C . GLY B 1 100 ? -12.75 21.031 8.18 1 93.56 100 GLY B C 1
ATOM 1953 O O . GLY B 1 100 ? -13.859 20.625 7.832 1 93.56 100 GLY B O 1
ATOM 1954 N N . THR B 1 101 ? -11.727 21.016 7.379 1 95.69 101 THR B N 1
ATOM 1955 C CA . THR B 1 101 ? -11.805 20.406 6.062 1 95.69 101 THR B CA 1
ATOM 1956 C C . THR B 1 101 ? -11.102 19.047 6.055 1 95.69 101 THR B C 1
ATOM 1958 O O . THR B 1 101 ? -9.984 18.922 6.555 1 95.69 101 THR B O 1
ATOM 1961 N N . ALA B 1 102 ? -11.766 18.016 5.535 1 95.38 102 ALA B N 1
ATOM 1962 C CA . ALA B 1 102 ? -11.203 16.672 5.387 1 95.38 102 ALA B CA 1
ATOM 1963 C C . ALA B 1 102 ? -10.969 16.344 3.914 1 95.38 102 ALA B C 1
ATOM 1965 O O . ALA B 1 102 ? -11.367 17.109 3.027 1 95.38 102 ALA B O 1
ATOM 1966 N N . TYR B 1 103 ? -10.281 15.305 3.727 1 97.12 103 TYR B N 1
ATOM 1967 C CA . TYR B 1 103 ? -10.039 14.828 2.369 1 97.12 103 TYR B CA 1
ATOM 1968 C C . TYR B 1 103 ? -10.07 13.305 2.32 1 97.12 103 TYR B C 1
ATOM 1970 O O . TYR B 1 103 ? -9.914 12.641 3.346 1 97.12 103 TYR B O 1
ATOM 1978 N N . GLY B 1 104 ? -10.281 12.719 1.13 1 97.56 104 GLY B N 1
ATOM 1979 C CA . GLY B 1 104 ? -10.172 11.305 0.812 1 97.56 104 GLY B CA 1
ATOM 1980 C C . GLY B 1 104 ? -9.641 11.047 -0.583 1 97.56 104 GLY B C 1
ATOM 1981 O O . GLY B 1 104 ? -10.062 11.68 -1.547 1 97.56 104 GLY B O 1
ATOM 1982 N N . THR B 1 105 ? -8.719 10.188 -0.634 1 98.56 105 THR B N 1
ATOM 1983 C CA . THR B 1 105 ? -8.18 9.805 -1.934 1 98.56 105 THR B CA 1
ATOM 1984 C C . THR B 1 105 ? -9.25 9.141 -2.795 1 98.56 105 THR B C 1
ATOM 1986 O O . THR B 1 105 ? -9.914 8.203 -2.354 1 98.56 105 THR B O 1
ATOM 1989 N N . VAL B 1 106 ? -9.422 9.664 -3.977 1 98.69 106 VAL B N 1
ATOM 1990 C CA . VAL B 1 106 ? -10.375 9.055 -4.898 1 98.69 106 VAL B CA 1
ATOM 1991 C C . VAL B 1 106 ? -9.625 8.227 -5.941 1 98.69 106 VAL B C 1
ATOM 1993 O O . VAL B 1 106 ? -10.117 7.188 -6.387 1 98.69 106 VAL B O 1
ATOM 1996 N N . GLN B 1 107 ? -8.477 8.758 -6.309 1 98.88 107 GLN B N 1
ATOM 1997 C CA . GLN B 1 107 ? -7.648 8.039 -7.277 1 98.88 107 GLN B CA 1
ATOM 1998 C C . GLN B 1 107 ? -6.164 8.219 -6.977 1 98.88 107 GLN B C 1
ATOM 2000 O O . GLN B 1 107 ? -5.727 9.312 -6.609 1 98.88 107 GLN B O 1
ATOM 2005 N N . ILE B 1 108 ? -5.438 7.184 -7.215 1 98.94 108 ILE B N 1
ATOM 2006 C CA . ILE B 1 108 ? -3.982 7.238 -7.16 1 98.94 108 ILE B CA 1
ATOM 2007 C C . ILE B 1 108 ? -3.391 6.41 -8.297 1 98.94 108 ILE B C 1
ATOM 2009 O O . ILE B 1 108 ? -3.896 5.328 -8.617 1 98.94 108 ILE B O 1
ATOM 2013 N N . GLY B 1 109 ? -2.398 6.926 -8.914 1 98.94 109 GLY B N 1
ATOM 2014 C CA . GLY B 1 109 ? -1.603 6.242 -9.922 1 98.94 109 GLY B CA 1
ATOM 2015 C C . GLY B 1 109 ? -0.122 6.219 -9.594 1 98.94 109 GLY B C 1
ATOM 2016 O O . GLY B 1 109 ? 0.466 7.254 -9.273 1 98.94 109 GLY B O 1
ATOM 2017 N N . VAL B 1 110 ? 0.464 5.039 -9.68 1 98.94 110 VAL B N 1
ATOM 2018 C CA . VAL B 1 110 ? 1.866 4.879 -9.312 1 98.94 110 VAL B CA 1
ATOM 2019 C C . VAL B 1 110 ? 2.617 4.168 -10.438 1 98.94 110 VAL B C 1
ATOM 2021 O O . VAL B 1 110 ? 2.117 3.195 -11.008 1 98.94 110 VAL B O 1
ATOM 2024 N N . HIS B 1 111 ? 3.711 4.676 -10.773 1 98.94 111 HIS B N 1
ATOM 2025 C CA . HIS B 1 111 ? 4.676 4.027 -11.656 1 98.94 111 HIS B CA 1
ATOM 2026 C C . HIS B 1 111 ? 5.867 3.49 -10.867 1 98.94 111 HIS B C 1
ATOM 2028 O O . HIS B 1 111 ? 6.539 4.246 -10.156 1 98.94 111 HIS B O 1
ATOM 2034 N N . LEU B 1 112 ? 6.047 2.219 -10.938 1 98.88 112 LEU B N 1
ATOM 2035 C CA . LEU B 1 112 ? 7.23 1.602 -10.352 1 98.88 112 LEU B CA 1
ATOM 2036 C C . LEU B 1 112 ? 8.359 1.514 -11.367 1 98.88 112 LEU B C 1
ATOM 2038 O O . LEU B 1 112 ? 8.234 0.827 -12.383 1 98.88 112 LEU B O 1
ATOM 2042 N N . VAL B 1 113 ? 9.469 2.162 -11.047 1 98.56 113 VAL B N 1
ATOM 2043 C CA . VAL B 1 113 ? 10.516 2.434 -12.031 1 98.56 113 VAL B CA 1
ATOM 2044 C C . VAL B 1 113 ? 11.68 1.462 -11.828 1 98.56 113 VAL B C 1
ATOM 2046 O O . VAL B 1 113 ? 12.203 0.904 -12.797 1 98.56 113 VAL B O 1
ATOM 2049 N N . ARG B 1 114 ? 12.117 1.297 -10.586 1 97.5 114 ARG B N 1
ATOM 2050 C CA . ARG B 1 114 ? 13.234 0.419 -10.234 1 97.5 114 ARG B CA 1
ATOM 2051 C C . ARG B 1 114 ? 12.852 -0.521 -9.094 1 97.5 114 ARG B C 1
ATOM 2053 O O . ARG B 1 114 ? 12.094 -0.143 -8.203 1 97.5 114 ARG B O 1
ATOM 2060 N N . PRO B 1 115 ? 13.391 -1.711 -9.156 1 95.75 115 PRO B N 1
ATOM 2061 C CA . PRO B 1 115 ? 13.125 -2.613 -8.031 1 95.75 115 PRO B CA 1
ATOM 2062 C C . PRO B 1 115 ? 13.68 -2.084 -6.707 1 95.75 115 PRO B C 1
ATOM 2064 O O . PRO B 1 115 ? 14.734 -1.438 -6.691 1 95.75 115 PRO B O 1
ATOM 2067 N N . ILE B 1 116 ? 12.938 -2.344 -5.664 1 97.19 116 ILE B N 1
ATOM 2068 C CA . ILE B 1 116 ? 13.375 -2.029 -4.309 1 97.19 116 ILE B CA 1
ATOM 2069 C C . ILE B 1 116 ? 13.68 -3.32 -3.551 1 97.19 116 ILE B C 1
ATOM 2071 O O . ILE B 1 116 ? 12.898 -4.273 -3.596 1 97.19 116 ILE B O 1
ATOM 2075 N N . GLY B 1 117 ? 14.828 -3.453 -2.992 1 95 117 GLY B N 1
ATOM 2076 C CA . GLY B 1 117 ? 15.195 -4.551 -2.111 1 95 117 GLY B CA 1
ATOM 2077 C C . GLY B 1 117 ? 15.641 -4.09 -0.737 1 95 117 GLY B C 1
ATOM 2078 O O . GLY B 1 117 ? 15.734 -2.889 -0.481 1 95 117 GLY B O 1
ATOM 2079 N N . VAL B 1 118 ? 15.844 -5.078 0.151 1 94.31 118 VAL B N 1
ATOM 2080 C CA . VAL B 1 118 ? 16.297 -4.746 1.494 1 94.31 118 VAL B CA 1
ATOM 2081 C C . VAL B 1 118 ? 17.641 -4.02 1.414 1 94.31 118 VAL B C 1
ATOM 2083 O O . VAL B 1 118 ? 17.922 -3.119 2.211 1 94.31 118 VAL B O 1
ATOM 2086 N N . GLU B 1 119 ? 18.375 -4.297 0.411 1 94.81 119 GLU B N 1
ATOM 2087 C CA . GLU B 1 119 ? 19.703 -3.707 0.232 1 94.81 119 GLU B CA 1
ATOM 2088 C C . GLU B 1 119 ? 19.594 -2.244 -0.195 1 94.81 119 GLU B C 1
ATOM 2090 O O . GLU B 1 119 ? 20.562 -1.494 -0.095 1 94.81 119 GLU B O 1
ATOM 2095 N N . THR B 1 120 ? 18.484 -1.812 -0.708 1 96 120 THR B N 1
ATOM 2096 C CA . THR B 1 120 ? 18.281 -0.416 -1.08 1 96 120 THR B CA 1
ATOM 2097 C C . THR B 1 120 ? 18.469 0.497 0.13 1 96 120 THR B C 1
ATOM 2099 O O . THR B 1 120 ? 18.969 1.613 0.004 1 96 120 THR B O 1
ATOM 2102 N N . GLY B 1 121 ? 18.031 0.015 1.317 1 96.88 121 GLY B N 1
ATOM 2103 C CA . GLY B 1 121 ? 18.156 0.824 2.52 1 96.88 121 GLY B CA 1
ATOM 2104 C C . GLY B 1 121 ? 17.125 1.935 2.598 1 96.88 121 GLY B C 1
ATOM 2105 O O . GLY B 1 121 ? 15.961 1.741 2.223 1 96.88 121 GLY B O 1
ATOM 2106 N N . ARG B 1 122 ? 17.625 3.053 3.104 1 98.31 122 ARG B N 1
ATOM 2107 C CA . ARG B 1 122 ? 16.719 4.172 3.346 1 98.31 122 ARG B CA 1
ATOM 2108 C C . ARG B 1 122 ? 16.203 4.75 2.035 1 98.31 122 ARG B C 1
ATOM 2110 O O . ARG B 1 122 ? 16.953 4.918 1.079 1 98.31 122 ARG B O 1
ATOM 2117 N N . VAL B 1 123 ? 14.914 5.066 2.016 1 98.81 123 VAL B N 1
ATOM 2118 C CA . VAL B 1 123 ? 14.281 5.734 0.885 1 98.81 123 VAL B CA 1
ATOM 2119 C C . VAL B 1 123 ? 13.578 7.004 1.363 1 98.81 123 VAL B C 1
ATOM 2121 O O . VAL B 1 123 ? 13.281 7.148 2.551 1 98.81 123 VAL B O 1
ATOM 2124 N N . ARG B 1 124 ? 13.398 7.906 0.436 1 98.94 124 ARG B N 1
ATOM 2125 C CA . ARG B 1 124 ? 12.719 9.164 0.72 1 98.94 124 ARG B CA 1
ATOM 2126 C C . ARG B 1 124 ? 11.625 9.445 -0.305 1 98.94 124 ARG B C 1
ATOM 2128 O O . ARG B 1 124 ? 11.836 9.266 -1.507 1 98.94 124 ARG B O 1
ATOM 2135 N N . CYS B 1 125 ? 10.453 9.781 0.139 1 98.94 125 CYS B N 1
ATOM 2136 C CA . CYS B 1 125 ? 9.305 10.102 -0.701 1 98.94 125 CYS B CA 1
ATOM 2137 C C . CYS B 1 125 ? 8.852 11.539 -0.485 1 98.94 125 CYS B C 1
ATOM 2139 O O . CYS B 1 125 ? 8.57 11.945 0.646 1 98.94 125 CYS B O 1
ATOM 2141 N N . GLU B 1 126 ? 8.781 12.297 -1.543 1 98.94 126 GLU B N 1
ATOM 2142 C CA . GLU B 1 126 ? 8.328 13.68 -1.479 1 98.94 126 GLU B CA 1
ATOM 2143 C C . GLU B 1 126 ? 7.121 13.906 -2.389 1 98.94 126 GLU B C 1
ATOM 2145 O O . GLU B 1 126 ? 7.051 13.344 -3.484 1 98.94 126 GLU B O 1
ATOM 2150 N N . ALA B 1 127 ? 6.227 14.703 -1.93 1 98.94 127 ALA B N 1
ATOM 2151 C CA . ALA B 1 127 ? 5.047 15.039 -2.721 1 98.94 127 ALA B CA 1
ATOM 2152 C C . ALA B 1 127 ? 4.738 16.531 -2.637 1 98.94 127 ALA B C 1
ATOM 2154 O O . ALA B 1 127 ? 5.047 17.172 -1.634 1 98.94 127 ALA B O 1
ATOM 2155 N N . ARG B 1 128 ? 4.117 17 -3.688 1 98.94 128 ARG B N 1
ATOM 2156 C CA . ARG B 1 128 ? 3.736 18.406 -3.797 1 98.94 128 ARG B CA 1
ATOM 2157 C C . ARG B 1 128 ? 2.328 18.547 -4.363 1 98.94 128 ARG B C 1
ATOM 2159 O O . ARG B 1 128 ? 1.938 17.812 -5.266 1 98.94 128 ARG B O 1
ATOM 2166 N N . ILE B 1 129 ? 1.696 19.594 -3.895 1 98.94 129 ILE B N 1
ATOM 2167 C CA . ILE B 1 129 ? 0.392 19.938 -4.453 1 98.94 129 ILE B CA 1
ATOM 2168 C C . ILE B 1 129 ? 0.554 20.391 -5.902 1 98.94 129 ILE B C 1
ATOM 2170 O O . ILE B 1 129 ? 1.514 21.094 -6.238 1 98.94 129 ILE B O 1
ATOM 2174 N N . VAL B 1 130 ? -0.346 19.938 -6.699 1 98.94 130 VAL B N 1
ATOM 2175 C CA . VAL B 1 130 ? -0.399 20.406 -8.078 1 98.94 130 VAL B CA 1
ATOM 2176 C C . VAL B 1 130 ? -1.516 21.438 -8.227 1 98.94 130 VAL B C 1
ATOM 2178 O O . VAL B 1 130 ? -1.317 22.5 -8.836 1 98.94 130 VAL B O 1
ATOM 2181 N N . HIS B 1 131 ? -2.654 21.078 -7.613 1 98.81 131 HIS B N 1
ATOM 2182 C CA . HIS B 1 131 ? -3.818 21.953 -7.715 1 98.81 131 HIS B CA 1
ATOM 2183 C C . HIS B 1 131 ? -4.793 21.719 -6.57 1 98.81 131 HIS B C 1
ATOM 2185 O O . HIS B 1 131 ? -5.027 20.562 -6.18 1 98.81 131 HIS B O 1
ATOM 2191 N N . ARG B 1 132 ? -5.309 22.781 -6.07 1 98.5 132 ARG B N 1
ATOM 2192 C CA . ARG B 1 132 ? -6.375 22.719 -5.078 1 98.5 132 ARG B CA 1
ATOM 2193 C C . ARG B 1 132 ? -7.609 23.484 -5.551 1 98.5 132 ARG B C 1
ATOM 2195 O O . ARG B 1 132 ? -7.574 24.703 -5.676 1 98.5 132 ARG B O 1
ATOM 2202 N N . GLY B 1 133 ? -8.609 22.766 -5.824 1 97.88 133 GLY B N 1
ATOM 2203 C CA . GLY B 1 133 ? -9.898 23.391 -6.125 1 97.88 133 GLY B CA 1
ATOM 2204 C C . GLY B 1 133 ? -10.844 23.391 -4.941 1 97.88 133 GLY B C 1
ATOM 2205 O O . GLY B 1 133 ? -10.414 23.297 -3.791 1 97.88 133 GLY B O 1
ATOM 2206 N N . ARG B 1 134 ? -12.156 23.578 -5.262 1 96.81 134 ARG B N 1
ATOM 2207 C CA . ARG B 1 134 ? -13.18 23.594 -4.215 1 96.81 134 ARG B CA 1
ATOM 2208 C C . ARG B 1 134 ? -13.5 22.188 -3.732 1 96.81 134 ARG B C 1
ATOM 2210 O O . ARG B 1 134 ? -13.633 21.953 -2.529 1 96.81 134 ARG B O 1
ATOM 2217 N N . ALA B 1 135 ? -13.531 21.281 -4.688 1 98.06 135 ALA B N 1
ATOM 2218 C CA . ALA B 1 135 ? -14.016 19.953 -4.34 1 98.06 135 ALA B CA 1
ATOM 2219 C C . ALA B 1 135 ? -12.93 18.891 -4.539 1 98.06 135 ALA B C 1
ATOM 2221 O O . ALA B 1 135 ? -13.047 17.781 -4.027 1 98.06 135 ALA B O 1
ATOM 2222 N N . LEU B 1 136 ? -11.922 19.297 -5.379 1 98.69 136 LEU B N 1
ATOM 2223 C CA . LEU B 1 136 ? -10.875 18.328 -5.699 1 98.69 136 LEU B CA 1
ATOM 2224 C C . LEU B 1 136 ? -9.492 18.969 -5.531 1 98.69 136 LEU B C 1
ATOM 2226 O O . LEU B 1 136 ? -9.328 20.172 -5.727 1 98.69 136 LEU B O 1
ATOM 2230 N N . ALA B 1 137 ? -8.578 18.156 -5.172 1 98.88 137 ALA B N 1
ATOM 2231 C CA . ALA B 1 137 ? -7.168 18.531 -5.16 1 98.88 137 ALA B CA 1
ATOM 2232 C C . ALA B 1 137 ? -6.305 17.422 -5.77 1 98.88 137 ALA B C 1
ATOM 2234 O O . ALA B 1 137 ? -6.645 16.25 -5.676 1 98.88 137 ALA B O 1
ATOM 2235 N N . THR B 1 138 ? -5.223 17.828 -6.398 1 98.94 138 THR B N 1
ATOM 2236 C CA . THR B 1 138 ? -4.289 16.875 -6.992 1 98.94 138 THR B CA 1
ATOM 2237 C C . THR B 1 138 ? -2.865 17.141 -6.52 1 98.94 138 THR B C 1
ATOM 2239 O O . THR B 1 138 ? -2.52 18.281 -6.195 1 98.94 138 THR B O 1
ATOM 2242 N N . ALA B 1 139 ? -2.111 16.125 -6.434 1 98.94 139 ALA B N 1
ATOM 2243 C CA . ALA B 1 139 ? -0.706 16.203 -6.039 1 98.94 139 ALA B CA 1
ATOM 2244 C C . ALA B 1 139 ? 0.145 15.227 -6.844 1 98.94 139 ALA B C 1
ATOM 2246 O O . ALA B 1 139 ? -0.381 14.289 -7.445 1 98.94 139 ALA B O 1
ATOM 2247 N N . SER B 1 140 ? 1.433 15.5 -6.883 1 98.94 140 SER B N 1
ATOM 2248 C CA . SER B 1 140 ? 2.418 14.617 -7.504 1 98.94 140 SER B CA 1
ATOM 2249 C C . SER B 1 140 ? 3.605 14.375 -6.574 1 98.94 140 SER B C 1
ATOM 2251 O O . SER B 1 140 ? 3.896 15.203 -5.707 1 98.94 140 SER B O 1
ATOM 2253 N N . GLY B 1 141 ? 4.23 13.18 -6.719 1 98.94 141 GLY B N 1
ATOM 2254 C CA . GLY B 1 141 ? 5.34 12.852 -5.836 1 98.94 141 GLY B CA 1
ATOM 2255 C C . GLY B 1 141 ? 6.281 11.82 -6.422 1 98.94 141 GLY B C 1
ATOM 2256 O O . GLY B 1 141 ? 6 11.242 -7.477 1 98.94 141 GLY B O 1
ATOM 2257 N N . GLU B 1 142 ? 7.375 11.656 -5.734 1 98.94 142 GLU B N 1
ATOM 2258 C CA . GLU B 1 142 ? 8.375 10.672 -6.141 1 98.94 142 GLU B CA 1
ATOM 2259 C C . GLU B 1 142 ? 9.031 10.031 -4.93 1 98.94 142 GLU B C 1
ATOM 2261 O O . GLU B 1 142 ? 9.156 10.656 -3.875 1 98.94 142 GLU B O 1
ATOM 2266 N N . LEU B 1 143 ? 9.422 8.844 -5.074 1 98.94 143 LEU B N 1
ATOM 2267 C CA . LEU B 1 143 ? 10.195 8.023 -4.145 1 98.94 143 LEU B CA 1
ATOM 2268 C C . LEU B 1 143 ? 11.609 7.789 -4.672 1 98.94 143 LEU B C 1
ATOM 2270 O O . LEU B 1 143 ? 11.789 7.312 -5.797 1 98.94 143 LEU B O 1
ATOM 2274 N N . VAL B 1 144 ? 12.641 8.086 -3.844 1 98.94 144 VAL B N 1
ATOM 2275 C CA . VAL B 1 144 ? 14.016 7.992 -4.324 1 98.94 144 VAL B CA 1
ATOM 2276 C C . VAL B 1 144 ? 14.859 7.215 -3.316 1 98.94 144 VAL B C 1
ATOM 2278 O O . VAL B 1 144 ? 14.508 7.129 -2.137 1 98.94 144 VAL B O 1
ATOM 2281 N N . ASP B 1 145 ? 15.953 6.645 -3.805 1 98.62 145 ASP B N 1
ATOM 2282 C CA . ASP B 1 145 ? 16.922 6.02 -2.914 1 98.62 145 ASP B CA 1
ATOM 2283 C C . ASP B 1 145 ? 17.953 7.031 -2.434 1 98.62 145 ASP B C 1
ATOM 2285 O O . ASP B 1 145 ? 17.812 8.234 -2.66 1 98.62 145 ASP B O 1
ATOM 2289 N N . ARG B 1 146 ? 18.969 6.598 -1.749 1 97.5 146 ARG B N 1
ATOM 2290 C CA . ARG B 1 146 ? 19.969 7.461 -1.112 1 97.5 146 ARG B CA 1
ATOM 2291 C C . ARG B 1 146 ? 20.766 8.227 -2.152 1 97.5 146 ARG B C 1
ATOM 2293 O O . ARG B 1 146 ? 21.344 9.281 -1.849 1 97.5 146 ARG B O 1
ATOM 2300 N N . GLU B 1 147 ? 20.797 7.707 -3.34 1 97.62 147 GLU B N 1
ATOM 2301 C CA . GLU B 1 147 ? 21.562 8.336 -4.41 1 97.62 147 GLU B CA 1
ATOM 2302 C C . GLU B 1 147 ? 20.703 9.289 -5.227 1 97.62 147 GLU B C 1
ATOM 2304 O O . GLU B 1 147 ? 21.156 9.883 -6.199 1 97.62 147 GLU B O 1
ATOM 2309 N N . GLY B 1 148 ? 19.516 9.367 -4.922 1 98.12 148 GLY B N 1
ATOM 2310 C CA . GLY B 1 148 ? 18.609 10.258 -5.621 1 98.12 148 GLY B CA 1
ATOM 2311 C C . GLY B 1 148 ? 17.984 9.633 -6.859 1 98.12 148 GLY B C 1
ATOM 2312 O O . GLY B 1 148 ? 17.359 10.32 -7.664 1 98.12 148 GLY B O 1
ATOM 2313 N N . ARG B 1 149 ? 18.203 8.312 -7.035 1 98.44 149 ARG B N 1
ATOM 2314 C CA . ARG B 1 149 ? 17.578 7.621 -8.156 1 98.44 149 ARG B CA 1
ATOM 2315 C C . ARG B 1 149 ? 16.094 7.375 -7.895 1 98.44 149 ARG B C 1
ATOM 2317 O O . ARG B 1 149 ? 15.727 6.91 -6.816 1 98.44 149 ARG B O 1
ATOM 2324 N N . VAL B 1 150 ? 15.25 7.656 -8.906 1 98.94 150 VAL B N 1
ATOM 2325 C CA . VAL B 1 150 ? 13.805 7.48 -8.773 1 98.94 150 VAL B CA 1
ATOM 2326 C C . VAL B 1 150 ? 13.469 5.992 -8.734 1 98.94 150 VAL B C 1
ATOM 2328 O O . VAL B 1 150 ? 13.844 5.242 -9.641 1 98.94 150 VAL B O 1
ATOM 2331 N N . LEU B 1 151 ? 12.789 5.562 -7.727 1 98.88 151 LEU B N 1
ATOM 2332 C CA . LEU B 1 151 ? 12.312 4.195 -7.559 1 98.88 151 LEU B CA 1
ATOM 2333 C C . LEU B 1 151 ? 10.859 4.066 -8.008 1 98.88 151 LEU B C 1
ATOM 2335 O O . LEU B 1 151 ? 10.461 3.027 -8.539 1 98.88 151 LEU B O 1
ATOM 2339 N N . ALA B 1 152 ? 10.062 5.109 -7.77 1 98.94 152 ALA B N 1
ATOM 2340 C CA . ALA B 1 152 ? 8.648 5.195 -8.141 1 98.94 152 ALA B CA 1
ATOM 2341 C C . ALA B 1 152 ? 8.18 6.645 -8.164 1 98.94 152 ALA B C 1
ATOM 2343 O O . ALA B 1 152 ? 8.805 7.52 -7.559 1 98.94 152 ALA B O 1
ATOM 2344 N N . HIS B 1 153 ? 7.148 6.91 -8.844 1 98.94 153 HIS B N 1
ATOM 2345 C CA . HIS B 1 153 ? 6.473 8.203 -8.812 1 98.94 153 HIS B CA 1
ATOM 2346 C C . HIS B 1 153 ? 4.973 8.047 -9.039 1 98.94 153 HIS B C 1
ATOM 2348 O O . HIS B 1 153 ? 4.516 6.996 -9.484 1 98.94 153 HIS B O 1
ATOM 2354 N N . GLY B 1 154 ? 4.195 9.062 -8.688 1 98.88 154 GLY B N 1
ATOM 2355 C CA . GLY B 1 154 ? 2.756 8.922 -8.836 1 98.88 154 GLY B CA 1
ATOM 2356 C C . GLY B 1 154 ? 2.002 10.219 -8.602 1 98.88 154 GLY B C 1
ATOM 2357 O O . GLY B 1 154 ? 2.611 11.258 -8.344 1 98.88 154 GLY B O 1
ATOM 2358 N N . THR B 1 155 ? 0.7 10.148 -8.805 1 98.94 155 THR B N 1
ATOM 2359 C CA . THR B 1 155 ? -0.222 11.266 -8.602 1 98.94 155 THR B CA 1
ATOM 2360 C C . THR B 1 155 ? -1.47 10.797 -7.859 1 98.94 155 THR B C 1
ATOM 2362 O O . THR B 1 155 ? -1.76 9.602 -7.805 1 98.94 155 THR B O 1
ATOM 2365 N N . THR B 1 156 ? -2.104 11.773 -7.266 1 98.94 156 THR B N 1
ATOM 2366 C CA . THR B 1 156 ? -3.371 11.477 -6.609 1 98.94 156 THR B CA 1
ATOM 2367 C C . THR B 1 156 ? -4.41 12.539 -6.93 1 98.94 156 THR B C 1
ATOM 2369 O O . THR B 1 156 ? -4.062 13.68 -7.246 1 98.94 156 THR B O 1
ATOM 2372 N N . THR B 1 157 ? -5.621 12.141 -6.926 1 98.94 157 THR B N 1
ATOM 2373 C CA . THR B 1 157 ? -6.781 13.016 -6.82 1 98.94 157 THR B CA 1
ATOM 2374 C C . THR B 1 157 ? -7.531 12.766 -5.512 1 98.94 157 THR B C 1
ATOM 2376 O O . THR B 1 157 ? -7.863 11.625 -5.191 1 98.94 157 THR B O 1
ATOM 2379 N N . CYS B 1 158 ? -7.781 13.812 -4.801 1 98.81 158 CYS B N 1
ATOM 2380 C CA . CYS B 1 158 ? -8.508 13.719 -3.537 1 98.81 158 CYS B CA 1
ATOM 2381 C C . CYS B 1 158 ? -9.789 14.539 -3.584 1 98.81 158 CYS B C 1
ATOM 2383 O O . CYS B 1 158 ? -9.812 15.641 -4.141 1 98.81 158 CYS B O 1
ATOM 2385 N N . ALA B 1 159 ? -10.844 14.008 -3.029 1 98.69 159 ALA B N 1
ATOM 2386 C CA . ALA B 1 159 ? -12.039 14.789 -2.754 1 98.69 159 ALA B CA 1
ATOM 2387 C C . ALA B 1 159 ? -11.898 15.578 -1.458 1 98.69 159 ALA B C 1
ATOM 2389 O O . ALA B 1 159 ? -11.32 15.086 -0.483 1 98.69 159 ALA B O 1
ATOM 2390 N N . LEU B 1 160 ? -12.383 16.797 -1.466 1 98.31 160 LEU B N 1
ATOM 2391 C CA . LEU B 1 160 ? -12.398 17.656 -0.287 1 98.31 160 LEU B CA 1
ATOM 2392 C C . LEU B 1 160 ? -13.82 17.812 0.251 1 98.31 160 LEU B C 1
ATOM 2394 O O . LEU B 1 160 ? -14.766 18 -0.521 1 98.31 160 LEU B O 1
ATOM 2398 N N . PHE B 1 161 ? -13.977 17.703 1.565 1 96.44 161 PHE B N 1
ATOM 2399 C CA . PHE B 1 161 ? -15.305 17.797 2.152 1 96.44 161 PHE B CA 1
ATOM 2400 C C . PHE B 1 161 ? -15.227 18.25 3.604 1 96.44 161 PHE B C 1
ATOM 2402 O O . PHE B 1 161 ? -14.18 18.125 4.246 1 96.44 161 PHE B O 1
ATOM 2409 N N . PRO B 1 162 ? -16.312 18.875 4.121 1 94 162 PRO B N 1
ATOM 2410 C CA . PRO B 1 162 ? -16.281 19.266 5.531 1 94 162 PRO B CA 1
ATOM 2411 C C . PRO B 1 162 ? -16.125 18.078 6.477 1 94 162 PRO B C 1
ATOM 2413 O O . PRO B 1 162 ? -16.719 17.031 6.254 1 94 162 PRO B O 1
ATOM 2416 N N . ARG B 1 163 ? -15.266 18.25 7.445 1 86.56 163 ARG B N 1
ATOM 2417 C CA . ARG B 1 163 ? -15.102 17.203 8.445 1 86.56 163 ARG B CA 1
ATOM 2418 C C . ARG B 1 163 ? -16.359 17.031 9.281 1 86.56 163 ARG B C 1
ATOM 2420 O O . ARG B 1 163 ? -16.875 18.016 9.828 1 86.56 163 ARG B O 1
ATOM 2427 N N . ALA B 1 164 ? -16.891 15.766 9.148 1 67.38 164 ALA B N 1
ATOM 2428 C CA . ALA B 1 164 ? -18.109 15.547 9.93 1 67.38 164 ALA B CA 1
ATOM 2429 C C . ALA B 1 164 ? -17.875 15.844 11.406 1 67.38 164 ALA B C 1
ATOM 2431 O O . ALA B 1 164 ? -16.797 15.586 11.938 1 67.38 164 ALA B O 1
ATOM 2432 N N . ARG B 1 165 ? -18.438 16.906 11.938 1 55.16 165 ARG B N 1
ATOM 2433 C CA . ARG B 1 165 ? -18.391 17.234 13.359 1 55.16 165 ARG B CA 1
ATOM 2434 C C . ARG B 1 165 ? -18.766 16.031 14.219 1 55.16 165 ARG B C 1
ATOM 2436 O O . ARG B 1 165 ? -19.672 15.273 13.875 1 55.16 165 ARG B O 1
ATOM 2443 N N . SER B 1 166 ? -17.75 15.422 14.914 1 43.94 166 SER B N 1
ATOM 2444 C CA . SER B 1 166 ? -18.156 14.414 15.891 1 43.94 166 SER B CA 1
ATOM 2445 C C . SER B 1 166 ? -19.328 14.914 16.734 1 43.94 166 SER B C 1
ATOM 2447 O O . SER B 1 166 ? -19.484 16.125 16.938 1 43.94 166 SER B O 1
#

Radius of gyration: 19.0 Å; Cα contacts (8 Å, |Δi|>4): 881; chains: 2; bounding box: 44×50×55 Å

Sequence (332 aa):
MQDMRSRTTTWIDPRASAAAHEGLSGLAWLEAIVAGRIPQPPISATLDFVIVEARHGFAAFEGTPGEHVLNPMGSVHGGYACTLLDSALGSAVMSVLDAGTAYGTVQIGVHLVRPIGVETGRVRCEARIVHRGRALATASGELVDREGRVLAHGTTTCALFPRARSMQDMRSRTTTWIDPRASAAAHEGLSGLAWLEAIVAGRIPQPPISATLDFVIVEARHGFAAFEGTPGEHVLNPMGSVHGGYACTLLDSALGSAVMSVLDAGTAYGTVQIGVHLVRPIGVETGRVRCEARIVHRGRALATASGELVDREGRVLAHGTTTCALFPRARS

Secondary structure (DSSP, 8-state):
---EEEEEEEEE-HHHHHHHTTT--HHHHHHHHHTTSSPPPHHHHHHTEEEEEEETTEEEEEE---GGGB-TTSSBPHHHHHHHHHHHHHHHHHTTPPTTEEEEEEEEEEEE-S---GGG--EEEEEEEEEE-SSEEEEEEEEE-TT--EEEEEEEEEEEEE----/---EEEEEEEEE-HHHHHHHTTT--HHHHHHHHHTTSSPPPHHHHHHTEEEEEEETTEEEEEE---GGGB-TTSSBPHHHHHHHHHHHHHHHHHTTPPTTEEEEEEEEEEEE-S---GGG--EEEEEEEEEE-SSEEEEEEEEE-TT--EEEEEEEEEEEEE----